Protein AF-A0AAW8CPV9-F1 (afdb_monomer_lite)

pLDDT: mean 77.13, std 14.64, range [36.41, 93.06]

Structure (mmCIF, N/CA/C/O backbone):
data_AF-A0AAW8CPV9-F1
#
_entry.id   AF-A0AAW8CPV9-F1
#
loop_
_atom_site.group_PDB
_atom_site.id
_atom_site.type_symbol
_atom_site.label_atom_id
_atom_site.label_alt_id
_atom_site.label_comp_id
_atom_site.label_asym_id
_atom_site.label_entity_id
_atom_site.label_seq_id
_atom_site.pdbx_PDB_ins_code
_atom_site.Cartn_x
_atom_site.Cartn_y
_atom_site.Cartn_z
_atom_site.occupancy
_atom_site.B_iso_or_equiv
_atom_site.auth_seq_id
_atom_site.auth_comp_id
_atom_site.auth_asym_id
_atom_site.auth_atom_id
_atom_site.pdbx_PDB_model_num
ATOM 1 N N . MET A 1 1 ? 6.620 -10.317 -14.170 1.00 80.88 1 MET A N 1
ATOM 2 C CA . MET A 1 1 ? 8.033 -10.093 -13.803 1.00 80.88 1 MET A CA 1
ATOM 3 C C . MET A 1 1 ? 8.868 -11.365 -13.982 1.00 80.88 1 MET A C 1
ATOM 5 O O . MET A 1 1 ? 8.417 -12.428 -13.565 1.00 80.88 1 MET A O 1
ATOM 9 N N . PRO A 1 2 ? 10.054 -11.289 -14.616 1.00 86.25 2 PRO A N 1
ATOM 10 C CA . PRO A 1 2 ? 10.993 -12.407 -14.768 1.00 86.25 2 PRO A CA 1
ATOM 11 C C . PRO A 1 2 ? 11.471 -13.011 -13.437 1.00 86.25 2 PRO A C 1
ATOM 13 O O . PRO A 1 2 ? 11.702 -12.289 -12.470 1.00 86.25 2 PRO A O 1
ATOM 16 N N . ALA A 1 3 ? 11.717 -14.327 -13.403 1.00 86.31 3 ALA A N 1
ATOM 17 C CA . ALA A 1 3 ? 12.111 -15.052 -12.185 1.00 86.31 3 ALA A CA 1
ATOM 18 C C . ALA A 1 3 ? 13.400 -14.522 -11.529 1.00 86.31 3 ALA A C 1
ATOM 20 O O . ALA A 1 3 ? 13.484 -14.429 -10.308 1.00 86.31 3 ALA A O 1
ATOM 21 N N . VAL A 1 4 ? 14.391 -14.127 -12.333 1.00 87.69 4 VAL A N 1
ATOM 22 C CA . VAL A 1 4 ? 15.644 -13.545 -11.824 1.00 87.69 4 VAL A CA 1
ATOM 23 C C . VAL A 1 4 ? 15.411 -12.207 -11.115 1.00 87.69 4 VAL A C 1
ATOM 25 O O . VAL A 1 4 ? 15.991 -11.961 -10.062 1.00 87.69 4 VAL A O 1
ATOM 28 N N . GLU A 1 5 ? 14.512 -11.372 -11.642 1.00 87.81 5 GLU A N 1
ATOM 29 C CA . GLU A 1 5 ? 14.150 -10.087 -11.034 1.00 87.81 5 GLU A CA 1
ATOM 30 C C . GLU A 1 5 ? 13.399 -10.305 -9.715 1.00 87.81 5 GLU A C 1
ATOM 32 O O . GLU A 1 5 ? 13.6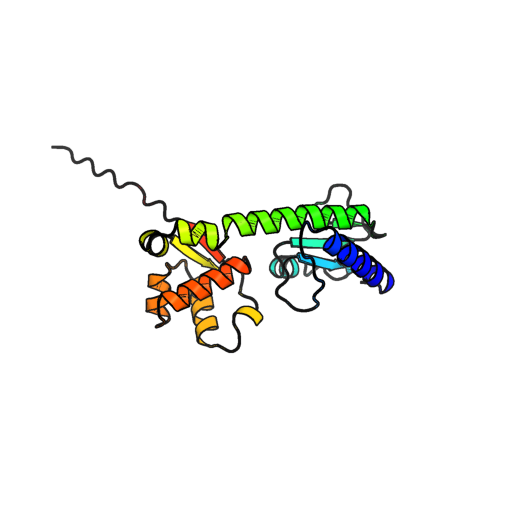75 -9.615 -8.737 1.00 87.81 5 GLU A O 1
ATOM 37 N N . ILE A 1 6 ? 12.530 -11.323 -9.648 1.00 88.50 6 ILE A N 1
ATOM 38 C CA . ILE A 1 6 ? 11.837 -11.716 -8.409 1.00 88.50 6 ILE A CA 1
ATOM 39 C C . ILE A 1 6 ? 12.843 -12.060 -7.309 1.00 88.50 6 ILE A C 1
ATOM 41 O O . ILE A 1 6 ? 12.724 -11.550 -6.197 1.00 88.50 6 ILE A O 1
ATOM 45 N N . VAL A 1 7 ? 13.862 -12.870 -7.610 1.00 88.94 7 VAL A N 1
ATOM 46 C CA . VAL A 1 7 ? 14.882 -13.262 -6.621 1.00 88.94 7 VAL A CA 1
ATOM 47 C C . VAL A 1 7 ? 15.694 -12.054 -6.141 1.00 88.94 7 VAL A C 1
ATOM 49 O O . VAL A 1 7 ? 15.974 -11.932 -4.945 1.00 88.94 7 VAL A O 1
ATOM 52 N N . VAL A 1 8 ? 16.046 -11.135 -7.045 1.00 90.06 8 VAL A N 1
ATOM 53 C CA . VAL A 1 8 ? 16.764 -9.894 -6.706 1.00 90.06 8 VAL A CA 1
ATOM 54 C C . VAL A 1 8 ? 15.926 -9.014 -5.779 1.00 90.06 8 VAL A C 1
ATOM 56 O O . VAL A 1 8 ? 16.400 -8.640 -4.706 1.00 90.06 8 VAL A O 1
ATOM 59 N N . VAL A 1 9 ? 14.667 -8.749 -6.136 1.00 91.25 9 VAL A N 1
ATOM 60 C CA . VAL A 1 9 ? 13.726 -7.980 -5.306 1.00 91.25 9 VAL A CA 1
ATOM 61 C C . VAL A 1 9 ? 13.559 -8.632 -3.937 1.00 91.25 9 VAL A C 1
ATOM 63 O O . VAL A 1 9 ? 13.703 -7.963 -2.914 1.00 91.25 9 VAL A O 1
ATOM 66 N N . GLN A 1 10 ? 13.330 -9.948 -3.899 1.00 91.31 10 GLN A N 1
ATOM 67 C CA . GLN A 1 10 ? 13.205 -10.705 -2.654 1.00 91.31 10 GLN A CA 1
ATOM 68 C C . GLN A 1 10 ? 14.427 -10.554 -1.754 1.00 91.31 10 GLN A C 1
ATOM 70 O O . GLN A 1 10 ? 14.298 -10.390 -0.540 1.00 91.31 10 GLN A O 1
ATOM 75 N N . THR A 1 11 ? 15.615 -10.589 -2.346 1.00 91.75 11 THR A N 1
ATOM 76 C CA . THR A 1 11 ? 16.875 -10.464 -1.614 1.00 91.75 11 THR A CA 1
ATOM 77 C C . THR A 1 11 ? 17.038 -9.055 -1.057 1.00 91.75 11 THR A C 1
ATOM 79 O O . THR A 1 11 ? 17.301 -8.900 0.134 1.00 91.75 11 THR A O 1
ATOM 82 N N . ILE A 1 12 ? 16.812 -8.029 -1.880 1.00 90.75 12 ILE A N 1
ATOM 83 C CA . ILE A 1 12 ? 16.939 -6.626 -1.474 1.00 90.75 12 ILE A CA 1
ATOM 84 C C . ILE A 1 12 ? 15.953 -6.291 -0.354 1.00 90.75 12 ILE A C 1
ATOM 86 O O . ILE A 1 12 ? 16.367 -5.757 0.670 1.00 90.75 12 ILE A O 1
ATOM 90 N N . VAL A 1 13 ? 14.676 -6.661 -0.493 1.00 90.62 13 VAL A N 1
ATOM 91 C CA . VAL A 1 13 ? 13.657 -6.377 0.531 1.00 90.62 13 VAL A CA 1
ATOM 92 C C . VAL A 1 13 ? 13.988 -7.078 1.850 1.00 90.62 13 VAL A C 1
ATOM 94 O O . VAL A 1 13 ? 13.879 -6.468 2.913 1.00 90.62 13 VAL A O 1
ATOM 97 N N . ARG A 1 14 ? 14.463 -8.332 1.804 1.00 89.31 14 ARG A N 1
ATOM 98 C CA . ARG A 1 14 ? 14.905 -9.057 3.009 1.00 89.31 14 ARG A CA 1
ATOM 99 C C . ARG A 1 14 ? 16.093 -8.394 3.700 1.00 89.31 14 ARG A C 1
ATOM 101 O O . ARG A 1 14 ? 16.168 -8.461 4.925 1.00 89.31 14 ARG A O 1
ATOM 108 N N . LEU A 1 15 ? 17.019 -7.799 2.949 1.00 87.56 15 LEU A N 1
ATOM 109 C CA . LEU A 1 15 ? 18.150 -7.053 3.510 1.00 87.56 15 LEU A CA 1
ATOM 110 C C . LEU A 1 15 ? 17.685 -5.718 4.101 1.00 87.56 15 LEU A C 1
ATOM 112 O O . LEU A 1 15 ? 18.045 -5.391 5.228 1.00 87.56 15 LEU A O 1
ATOM 116 N N . SER A 1 16 ? 16.820 -4.987 3.398 1.00 85.56 16 SER A N 1
ATOM 117 C CA . SER A 1 16 ? 16.250 -3.728 3.890 1.00 85.56 16 SER A CA 1
ATOM 118 C C . SER A 1 16 ? 15.455 -3.914 5.185 1.00 85.56 16 SER A C 1
ATOM 120 O O . SER A 1 16 ? 15.563 -3.091 6.089 1.00 85.56 16 SER A O 1
ATOM 122 N N . ALA A 1 17 ? 14.719 -5.021 5.321 1.00 85.38 17 ALA A N 1
ATOM 123 C CA . ALA A 1 17 ? 13.985 -5.353 6.543 1.00 85.38 17 ALA A CA 1
ATOM 124 C C . ALA A 1 17 ? 14.897 -5.572 7.769 1.00 85.38 17 ALA A C 1
ATOM 126 O O . ALA A 1 17 ? 14.464 -5.368 8.901 1.00 85.38 17 ALA A O 1
ATOM 127 N N . GLN A 1 18 ? 16.160 -5.970 7.565 1.00 82.44 18 GLN A N 1
ATOM 128 C CA . GLN A 1 18 ? 17.130 -6.190 8.649 1.00 82.44 18 GLN A CA 1
ATOM 129 C C . GLN A 1 18 ? 17.757 -4.888 9.161 1.00 82.44 18 GLN A C 1
ATOM 131 O O . GLN A 1 18 ? 18.197 -4.837 10.305 1.00 82.44 18 GLN A O 1
ATOM 136 N N . ASN A 1 19 ? 17.749 -3.822 8.353 1.00 75.50 19 ASN A N 1
ATOM 137 C CA . ASN A 1 19 ? 18.336 -2.527 8.711 1.00 75.50 19 ASN A CA 1
ATOM 138 C C . ASN A 1 19 ? 17.465 -1.700 9.682 1.00 75.50 19 ASN A C 1
ATOM 140 O O . ASN A 1 19 ? 17.867 -0.617 10.098 1.00 75.50 19 ASN A O 1
ATOM 144 N N . GLY A 1 20 ? 16.284 -2.202 10.067 1.00 64.50 20 GLY A N 1
ATOM 145 C CA . GLY A 1 20 ? 15.519 -1.725 11.226 1.00 64.50 20 GLY A CA 1
ATOM 146 C C . GLY A 1 20 ? 14.739 -0.415 11.057 1.00 64.50 20 GLY A C 1
ATOM 147 O O . GLY A 1 20 ? 14.038 -0.023 11.986 1.00 64.50 20 GLY A O 1
ATOM 148 N N . SER A 1 21 ? 14.811 0.256 9.904 1.00 72.75 21 SER A N 1
ATOM 149 C CA . SER A 1 21 ? 14.074 1.506 9.652 1.00 72.75 21 SER A CA 1
ATOM 150 C C . SER A 1 21 ? 12.574 1.285 9.429 1.00 72.75 21 SER A C 1
ATOM 152 O O . SER A 1 21 ? 11.761 2.085 9.884 1.00 72.75 21 SER A O 1
ATOM 154 N N . PHE A 1 22 ? 12.201 0.188 8.768 1.00 79.31 22 PHE A N 1
ATOM 155 C CA . PHE A 1 22 ? 10.817 -0.217 8.529 1.00 79.31 22 PHE A CA 1
ATOM 156 C C . PHE A 1 22 ? 10.740 -1.749 8.406 1.00 79.31 22 PHE A C 1
ATOM 158 O O . PHE A 1 22 ? 11.589 -2.339 7.729 1.00 79.31 22 PHE A O 1
ATOM 165 N N . PRO A 1 23 ? 9.755 -2.428 9.028 1.00 84.88 23 PRO A N 1
ATOM 166 C CA . PRO A 1 23 ? 9.663 -3.888 9.029 1.00 84.88 23 PRO A CA 1
ATOM 167 C C . PRO A 1 23 ? 9.056 -4.412 7.718 1.00 84.88 23 PRO A C 1
ATOM 169 O O . PRO A 1 23 ? 7.953 -4.961 7.699 1.00 84.88 23 PRO A O 1
ATOM 172 N N . TRP A 1 24 ? 9.764 -4.224 6.605 1.00 89.12 24 TRP A N 1
ATOM 173 C CA . TRP A 1 24 ? 9.313 -4.671 5.292 1.00 89.12 24 TRP A CA 1
ATOM 174 C C . TRP A 1 24 ? 9.073 -6.185 5.256 1.00 89.12 24 TRP A C 1
ATOM 176 O O . TRP A 1 24 ? 9.916 -6.984 5.669 1.00 89.12 24 TRP A O 1
ATOM 186 N N . LYS A 1 25 ? 7.926 -6.586 4.705 1.00 88.62 25 LYS A N 1
ATOM 187 C CA . LYS A 1 25 ? 7.569 -7.982 4.452 1.00 88.62 25 LYS A CA 1
ATOM 188 C C . LYS A 1 25 ? 6.994 -8.099 3.048 1.00 88.62 25 LYS A C 1
ATOM 190 O O . LYS A 1 25 ? 6.114 -7.332 2.678 1.00 88.62 25 LYS A O 1
ATOM 195 N N . LEU A 1 26 ? 7.469 -9.086 2.297 1.00 89.69 26 LEU A N 1
ATOM 196 C CA . LEU A 1 26 ? 6.862 -9.443 1.019 1.00 89.69 26 LEU A CA 1
ATOM 197 C C . LEU A 1 26 ? 5.600 -10.260 1.256 1.00 89.69 26 LEU A C 1
ATOM 199 O O . LEU A 1 26 ? 5.597 -11.204 2.052 1.00 89.69 26 LEU A O 1
ATOM 203 N N . VAL A 1 27 ? 4.540 -9.861 0.569 1.00 88.50 27 VAL A N 1
ATOM 204 C CA . VAL A 1 27 ? 3.228 -10.492 0.600 1.00 88.50 27 VAL A CA 1
ATOM 205 C C . VAL A 1 27 ? 2.686 -10.526 -0.822 1.00 88.50 27 VAL A C 1
ATOM 207 O O . VAL A 1 27 ? 2.893 -9.582 -1.581 1.00 88.50 27 VAL A O 1
ATOM 210 N N . ASP A 1 28 ? 1.993 -11.606 -1.162 1.00 83.12 28 ASP A N 1
ATOM 211 C CA . ASP A 1 28 ? 1.370 -11.782 -2.479 1.00 83.12 28 ASP A CA 1
ATOM 212 C C . ASP A 1 28 ? -0.139 -11.472 -2.447 1.00 83.12 28 ASP A C 1
ATOM 214 O O . ASP A 1 28 ? -0.795 -11.426 -3.485 1.00 83.12 28 ASP A O 1
ATOM 218 N N . GLU A 1 29 ? -0.695 -11.224 -1.256 1.00 80.94 29 GLU A N 1
ATOM 219 C CA . GLU A 1 29 ? -2.109 -10.915 -1.038 1.00 80.94 29 GLU A CA 1
ATOM 220 C C . GLU A 1 29 ? -2.281 -9.580 -0.294 1.00 80.94 29 GLU A C 1
ATOM 222 O O . GLU A 1 29 ? -1.476 -9.257 0.588 1.00 80.94 29 GLU A O 1
ATOM 227 N N . PRO A 1 30 ? -3.335 -8.804 -0.614 1.00 78.06 30 PRO A N 1
ATOM 228 C CA . PRO A 1 30 ? -3.623 -7.537 0.051 1.00 78.06 30 PRO A CA 1
ATOM 229 C C . PRO A 1 30 ? -4.009 -7.734 1.532 1.00 78.06 30 PRO A C 1
ATOM 231 O O . PRO A 1 30 ? -4.515 -8.794 1.910 1.00 78.06 30 PRO A O 1
ATOM 234 N N . PRO A 1 31 ? -3.888 -6.692 2.379 1.00 83.75 31 PRO A N 1
ATOM 235 C CA . PRO A 1 31 ? -3.571 -5.301 2.042 1.00 83.75 31 PRO A CA 1
ATOM 236 C C . PRO A 1 31 ? -2.076 -5.051 1.810 1.00 83.75 31 PRO A C 1
ATOM 238 O O . PRO A 1 31 ? -1.229 -5.577 2.529 1.00 83.75 31 PRO A O 1
ATOM 241 N N . PHE A 1 32 ? -1.773 -4.190 0.839 1.00 86.75 32 PHE A N 1
ATOM 242 C CA . PHE A 1 32 ? -0.411 -3.779 0.512 1.00 86.75 32 PHE A CA 1
ATOM 243 C C . PHE A 1 32 ? -0.120 -2.387 1.083 1.00 86.7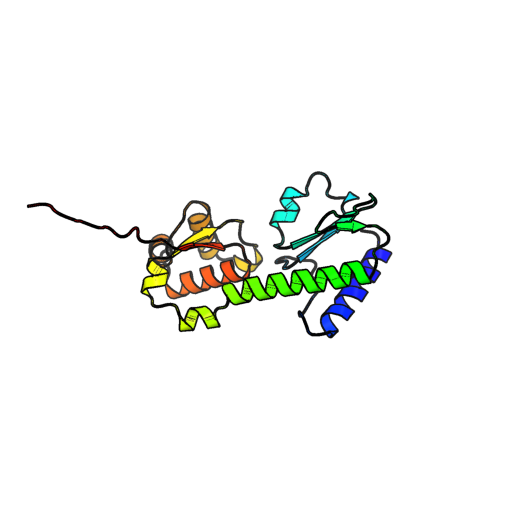5 32 PHE A C 1
ATOM 245 O O . PHE A 1 32 ? -0.879 -1.447 0.846 1.00 86.75 32 PHE A O 1
ATOM 252 N N . ASP A 1 33 ? 0.988 -2.252 1.814 1.00 87.19 33 ASP A N 1
ATOM 253 C CA . ASP A 1 33 ? 1.552 -0.944 2.189 1.00 87.19 33 ASP A CA 1
ATOM 254 C C . ASP A 1 33 ? 2.280 -0.298 0.993 1.00 87.19 33 ASP A C 1
ATOM 256 O O . ASP A 1 33 ? 2.272 0.918 0.822 1.00 87.19 33 ASP A O 1
ATOM 260 N N . ALA A 1 34 ? 2.885 -1.137 0.152 1.00 91.75 34 ALA A N 1
ATOM 261 C CA . ALA A 1 34 ? 3.588 -0.776 -1.067 1.00 91.75 34 ALA A CA 1
ATOM 262 C C . ALA A 1 34 ? 3.458 -1.912 -2.091 1.00 91.75 34 ALA A C 1
ATOM 264 O O . ALA A 1 34 ? 3.443 -3.084 -1.704 1.00 91.75 34 ALA A O 1
ATOM 265 N N . LEU A 1 35 ? 3.401 -1.582 -3.380 1.00 92.81 35 LEU A N 1
ATOM 266 C CA . LEU A 1 35 ? 3.262 -2.550 -4.466 1.00 92.81 35 LEU A CA 1
ATOM 267 C C . LEU A 1 35 ? 4.353 -2.346 -5.518 1.00 92.81 35 LEU A C 1
ATOM 269 O O . LEU A 1 35 ? 4.538 -1.246 -6.024 1.00 92.81 35 LEU A O 1
ATOM 273 N N . LEU A 1 36 ? 5.063 -3.419 -5.867 1.00 92.00 36 LEU A N 1
ATOM 274 C CA . LEU A 1 36 ? 6.004 -3.428 -6.984 1.00 92.00 36 LEU A CA 1
ATOM 275 C C . LEU A 1 36 ? 5.323 -4.054 -8.197 1.00 92.00 36 LEU A C 1
ATOM 277 O O . LEU A 1 36 ? 4.866 -5.196 -8.125 1.00 92.00 36 LEU A O 1
ATOM 281 N N . VAL A 1 37 ? 5.299 -3.338 -9.315 1.00 91.00 37 VAL A N 1
ATOM 282 C CA . VAL A 1 37 ? 4.608 -3.779 -10.528 1.00 91.00 37 VAL A CA 1
ATOM 283 C C . VAL A 1 37 ? 5.515 -3.798 -11.742 1.00 91.00 37 VAL A C 1
ATOM 285 O O . VAL A 1 37 ? 6.424 -2.988 -11.900 1.00 91.00 37 VAL A O 1
ATOM 288 N N . ASP A 1 38 ? 5.264 -4.760 -12.623 1.00 89.25 38 ASP A N 1
ATOM 289 C CA . ASP A 1 38 ? 5.958 -4.865 -13.897 1.00 89.25 38 ASP A CA 1
ATOM 290 C C . ASP A 1 38 ? 5.282 -3.942 -14.910 1.00 89.25 38 ASP A C 1
ATOM 292 O O . ASP A 1 38 ? 4.219 -4.276 -15.427 1.00 89.25 38 ASP A O 1
ATOM 296 N N . GLY A 1 39 ? 5.908 -2.804 -15.209 1.00 85.25 39 GLY A N 1
ATOM 297 C CA . GLY A 1 39 ? 5.353 -1.778 -16.091 1.00 85.25 39 GLY A CA 1
ATOM 298 C C . GLY A 1 39 ? 4.986 -2.298 -17.477 1.00 85.25 39 GLY A C 1
ATOM 299 O O . GLY A 1 39 ? 4.033 -1.815 -18.061 1.00 85.25 39 GLY A O 1
ATOM 300 N N . THR A 1 40 ? 5.657 -3.347 -17.967 1.00 81.75 40 THR A N 1
ATOM 301 C CA . THR A 1 40 ? 5.338 -3.958 -19.272 1.00 81.75 40 THR A CA 1
ATOM 302 C C . THR A 1 40 ? 4.038 -4.767 -19.285 1.00 81.75 40 THR A C 1
ATOM 304 O O . THR A 1 40 ? 3.580 -5.166 -20.351 1.00 81.75 40 THR A O 1
ATOM 307 N N . LEU A 1 41 ? 3.465 -5.053 -18.112 1.00 79.81 41 LEU A N 1
ATOM 308 C CA . LEU A 1 41 ? 2.253 -5.860 -17.953 1.00 79.81 41 LEU A CA 1
ATOM 309 C C . LEU A 1 41 ? 1.029 -5.032 -17.545 1.00 79.81 41 LEU A C 1
ATOM 311 O O . LEU A 1 41 ? -0.066 -5.583 -17.498 1.00 79.81 41 LEU A O 1
ATOM 315 N N . ILE A 1 42 ? 1.209 -3.751 -17.210 1.00 76.19 42 ILE A N 1
ATOM 316 C CA . ILE A 1 42 ? 0.165 -2.930 -16.578 1.00 76.19 42 ILE A CA 1
ATOM 317 C C . ILE A 1 42 ? -0.064 -1.573 -17.256 1.00 76.19 42 ILE A C 1
ATOM 319 O O . ILE A 1 42 ? -0.709 -0.720 -16.652 1.00 76.19 42 ILE A O 1
ATOM 323 N N . GLU A 1 43 ? 0.443 -1.356 -18.476 1.00 69.50 43 GLU A N 1
ATOM 324 C CA . GLU A 1 43 ? 0.304 -0.072 -19.196 1.00 69.50 43 GLU A CA 1
ATOM 325 C C . GLU A 1 43 ? -1.159 0.414 -19.248 1.00 69.50 43 GLU A C 1
ATOM 327 O O . GLU A 1 43 ? -1.411 1.591 -19.002 1.00 69.50 43 GLU A O 1
ATOM 332 N N . ASP A 1 44 ? -2.125 -0.494 -19.430 1.00 72.00 44 ASP A N 1
ATOM 333 C CA . ASP A 1 44 ? -3.561 -0.170 -19.483 1.00 72.00 44 ASP A CA 1
ATOM 334 C C . ASP A 1 44 ? -4.277 -0.178 -18.111 1.00 72.00 44 ASP A C 1
ATOM 336 O O . ASP A 1 44 ? -5.415 0.276 -18.006 1.00 72.00 44 ASP A O 1
ATOM 340 N N . HIS A 1 45 ? -3.630 -0.671 -17.046 1.00 77.06 45 HIS A N 1
ATOM 341 C CA . HIS A 1 45 ? -4.244 -0.897 -15.721 1.00 77.06 45 HIS A CA 1
ATOM 342 C C . HIS A 1 45 ? -3.609 -0.079 -14.588 1.00 77.06 45 HIS A C 1
ATOM 344 O O . HIS A 1 45 ? -3.919 -0.293 -13.414 1.00 77.06 45 HIS A O 1
ATOM 350 N N . LEU A 1 46 ? -2.724 0.868 -14.908 1.00 74.56 46 LEU A N 1
ATOM 351 C CA . LEU A 1 46 ? -1.949 1.615 -13.913 1.00 74.56 46 LEU A CA 1
ATOM 352 C C . LEU A 1 46 ? -2.843 2.301 -12.861 1.00 74.56 46 LEU A C 1
ATOM 354 O O . LEU A 1 46 ? -2.581 2.195 -11.667 1.00 74.56 46 LEU A O 1
ATOM 358 N N . ALA A 1 47 ? -3.958 2.899 -13.291 1.00 75.25 47 ALA A N 1
ATOM 359 C CA . ALA A 1 47 ? -4.905 3.583 -12.406 1.00 75.25 47 ALA A CA 1
ATOM 360 C C . ALA A 1 47 ? -5.638 2.640 -11.429 1.00 75.25 47 ALA A C 1
ATOM 362 O O . ALA A 1 47 ? -6.048 3.061 -10.348 1.00 75.25 47 ALA A O 1
ATOM 363 N N . GLU A 1 48 ? -5.836 1.371 -11.794 1.00 79.50 48 GLU A N 1
ATOM 364 C CA . GLU A 1 48 ? -6.427 0.364 -10.902 1.00 79.50 48 GLU A CA 1
ATOM 365 C C . GLU A 1 48 ? -5.390 -0.108 -9.881 1.00 79.50 48 GLU A C 1
ATOM 367 O O . GLU A 1 48 ? -5.686 -0.224 -8.692 1.00 79.50 48 GLU A O 1
ATOM 372 N N . VAL A 1 49 ? -4.151 -0.304 -10.335 1.00 82.56 49 VAL A N 1
ATOM 373 C CA . VAL A 1 49 ? -3.003 -0.703 -9.513 1.00 82.56 49 VAL A CA 1
ATOM 374 C C . VAL A 1 49 ? -2.666 0.362 -8.464 1.00 82.56 49 VAL A C 1
ATOM 376 O O . VAL A 1 49 ? -2.446 0.024 -7.300 1.00 82.56 49 VAL A O 1
ATOM 379 N N . GLU A 1 50 ? -2.689 1.643 -8.836 1.00 82.25 50 GLU A N 1
ATOM 380 C CA . GLU A 1 50 ? -2.483 2.778 -7.921 1.00 82.25 50 GLU A CA 1
ATOM 381 C C . GLU A 1 50 ? -3.519 2.839 -6.792 1.00 82.25 50 GLU A C 1
ATOM 383 O O . GLU A 1 50 ? -3.234 3.344 -5.710 1.00 82.25 50 GLU A O 1
ATOM 388 N N . GLN A 1 51 ? -4.709 2.263 -6.985 1.00 78.12 51 GLN A N 1
ATOM 389 C CA . GLN A 1 51 ? -5.722 2.180 -5.929 1.00 78.12 51 GLN A CA 1
ATOM 390 C C . GLN A 1 51 ? -5.482 1.016 -4.952 1.00 78.12 51 GLN A C 1
ATOM 392 O O . GLN A 1 51 ? -6.055 1.003 -3.855 1.00 78.12 51 GLN A O 1
ATOM 397 N N . MET A 1 52 ? -4.644 0.036 -5.314 1.00 81.56 52 MET A N 1
ATOM 398 C CA . MET A 1 52 ? -4.411 -1.172 -4.512 1.00 81.56 52 MET A CA 1
ATOM 399 C C . MET A 1 52 ? -3.451 -0.946 -3.340 1.00 81.56 52 MET A C 1
ATOM 401 O O . MET A 1 52 ? -3.557 -1.649 -2.330 1.00 81.56 52 MET A O 1
ATOM 405 N N . ALA A 1 53 ? -2.535 0.017 -3.455 1.00 87.00 53 ALA A N 1
ATOM 406 C CA . ALA A 1 53 ? -1.531 0.314 -2.440 1.00 87.00 53 ALA A CA 1
ATOM 407 C C . ALA A 1 53 ? -1.270 1.827 -2.337 1.00 87.00 53 ALA A C 1
ATOM 409 O O . ALA A 1 53 ? -1.289 2.508 -3.356 1.00 87.00 53 ALA A O 1
ATOM 410 N N . PRO A 1 54 ? -0.970 2.357 -1.137 1.00 84.00 54 PRO A N 1
ATOM 411 C CA . PRO A 1 54 ? -0.588 3.761 -0.959 1.00 84.00 54 PRO A CA 1
ATOM 412 C C . PRO A 1 54 ? 0.660 4.178 -1.747 1.00 84.00 54 PRO A C 1
ATOM 414 O O . PRO A 1 54 ? 0.789 5.341 -2.113 1.00 84.00 54 PRO A O 1
ATOM 417 N N . ALA A 1 55 ? 1.580 3.241 -1.982 1.00 90.12 55 ALA A N 1
ATOM 418 C CA . ALA A 1 55 ? 2.793 3.461 -2.754 1.00 90.12 55 ALA A CA 1
ATOM 419 C C . ALA A 1 55 ? 2.929 2.380 -3.830 1.00 90.12 55 ALA A C 1
ATOM 421 O O . ALA A 1 55 ? 2.849 1.187 -3.531 1.00 90.12 55 ALA A O 1
ATOM 422 N N . VAL A 1 56 ? 3.163 2.784 -5.077 1.00 91.81 56 VAL A N 1
ATOM 423 C CA . VAL A 1 56 ? 3.359 1.872 -6.211 1.00 91.81 56 VAL A CA 1
ATOM 424 C C . VAL A 1 56 ? 4.695 2.179 -6.868 1.00 91.81 56 VAL A C 1
ATOM 426 O O . VAL A 1 56 ? 4.959 3.331 -7.180 1.00 91.81 56 VAL A O 1
ATOM 429 N N . LEU A 1 57 ? 5.529 1.162 -7.079 1.00 92.81 57 LEU A N 1
ATOM 430 C CA . LEU A 1 57 ? 6.812 1.256 -7.774 1.00 92.81 57 LEU A CA 1
ATOM 431 C C . LEU A 1 57 ? 6.744 0.487 -9.089 1.00 92.81 57 LEU A C 1
ATOM 433 O O . LEU A 1 57 ? 6.532 -0.727 -9.092 1.00 92.81 57 LEU A O 1
ATOM 437 N N . THR A 1 58 ? 6.969 1.175 -10.205 1.00 92.38 58 THR A N 1
ATOM 438 C CA . THR A 1 58 ? 6.850 0.575 -11.540 1.00 92.38 58 THR A CA 1
ATOM 439 C C . THR A 1 58 ? 8.213 0.186 -12.102 1.00 92.38 58 THR A C 1
ATOM 441 O O . THR A 1 58 ? 9.104 1.021 -12.224 1.00 92.38 58 THR A O 1
ATOM 444 N N . VAL A 1 59 ? 8.388 -1.081 -12.489 1.00 91.50 59 VAL A N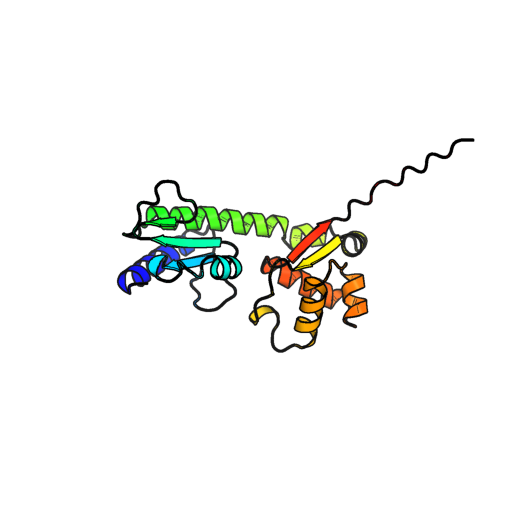 1
ATOM 445 C CA . VAL A 1 59 ? 9.606 -1.580 -13.145 1.00 91.50 59 VAL A CA 1
ATOM 446 C C . VAL A 1 59 ? 9.465 -1.489 -14.665 1.00 91.50 59 VAL A C 1
ATOM 448 O O . VAL A 1 59 ? 8.666 -2.206 -15.268 1.00 91.50 59 VAL A O 1
ATOM 451 N N . THR A 1 60 ? 10.284 -0.670 -15.319 1.00 89.12 60 THR A N 1
ATOM 452 C CA . THR A 1 60 ? 10.187 -0.370 -16.758 1.00 89.12 60 THR A CA 1
ATOM 453 C C . THR A 1 60 ? 11.502 -0.593 -17.505 1.00 89.12 60 THR A C 1
ATOM 455 O O . THR A 1 60 ? 12.571 -0.751 -16.919 1.00 89.12 60 THR A O 1
ATOM 458 N N . ARG A 1 61 ? 11.411 -0.693 -18.834 1.00 84.44 61 ARG A N 1
ATOM 459 C CA . ARG A 1 61 ? 12.563 -0.777 -19.750 1.00 84.44 61 ARG A CA 1
ATOM 460 C C . ARG A 1 61 ? 12.957 0.583 -20.327 1.00 84.44 61 ARG A C 1
ATOM 462 O O . ARG A 1 61 ? 14.057 0.711 -20.854 1.00 84.44 61 ARG A O 1
ATOM 469 N N . LEU A 1 62 ? 12.055 1.560 -20.277 1.00 77.38 62 LEU A N 1
ATOM 470 C CA . LEU A 1 62 ? 12.297 2.900 -20.801 1.00 77.38 62 LEU A CA 1
ATOM 471 C C . LEU A 1 62 ? 13.240 3.656 -19.864 1.00 77.38 62 LEU A C 1
ATOM 473 O O . LEU A 1 62 ? 13.154 3.495 -18.646 1.00 77.38 62 LEU A O 1
ATOM 477 N N . HIS A 1 63 ? 14.118 4.490 -20.430 1.00 72.12 63 HIS A N 1
ATOM 478 C CA . HIS A 1 63 ? 14.839 5.470 -19.620 1.00 72.12 63 HIS A CA 1
ATOM 479 C C . HIS A 1 63 ? 13.804 6.341 -18.914 1.00 72.12 63 HIS A C 1
ATOM 481 O O . HIS A 1 63 ? 12.956 6.969 -19.542 1.00 72.12 63 HIS A O 1
ATOM 487 N N . SER A 1 64 ? 13.867 6.296 -17.598 1.00 65.50 64 SER A N 1
ATOM 488 C CA . SER A 1 64 ? 12.922 6.884 -16.660 1.00 65.50 64 SER A CA 1
ATOM 489 C C . SER A 1 64 ? 13.642 7.885 -15.771 1.00 65.50 64 SER A C 1
ATOM 491 O O . SER A 1 64 ? 13.246 8.099 -14.627 1.00 65.50 64 SER A O 1
ATOM 493 N N . GLU A 1 65 ? 14.743 8.458 -16.264 1.00 63.88 65 GLU A N 1
ATOM 494 C CA . GLU A 1 65 ? 15.537 9.441 -15.540 1.00 63.88 65 GLU A CA 1
ATOM 495 C C . GLU A 1 65 ? 14.629 10.573 -15.044 1.00 63.88 65 GLU A C 1
ATOM 497 O O . GLU A 1 65 ? 14.047 11.321 -15.825 1.00 63.88 65 GLU A O 1
ATOM 502 N N . GLY A 1 66 ? 14.471 10.658 -13.722 1.00 63.62 66 GLY A N 1
ATOM 503 C CA . GLY A 1 66 ? 13.635 11.665 -13.067 1.00 63.62 66 GLY A CA 1
ATOM 504 C C . GLY A 1 66 ? 12.146 11.322 -12.929 1.00 63.62 66 GLY A C 1
ATOM 505 O O . GLY A 1 66 ? 11.420 12.110 -12.331 1.00 63.62 66 GLY A O 1
ATOM 506 N N . MET A 1 67 ? 11.676 10.165 -13.407 1.00 74.88 67 MET A N 1
ATOM 507 C CA . MET A 1 67 ? 10.323 9.686 -13.103 1.00 74.88 67 MET A CA 1
ATOM 508 C C . MET A 1 67 ? 10.279 9.198 -11.654 1.00 74.88 67 MET A C 1
ATOM 510 O O . MET A 1 67 ? 10.984 8.258 -11.274 1.00 74.88 67 MET A O 1
ATOM 514 N N . ALA A 1 68 ? 9.442 9.838 -10.839 1.00 80.25 68 ALA A N 1
ATOM 515 C CA . ALA A 1 68 ? 9.169 9.369 -9.489 1.00 80.25 68 ALA A CA 1
ATOM 516 C C . ALA A 1 68 ? 8.606 7.939 -9.533 1.00 80.25 68 ALA A C 1
ATOM 518 O O . ALA A 1 68 ? 7.958 7.541 -10.504 1.00 80.25 68 ALA A O 1
ATOM 519 N N . ASN A 1 69 ? 8.855 7.162 -8.478 1.00 87.81 69 ASN A N 1
ATOM 520 C CA . ASN A 1 69 ? 8.248 5.841 -8.302 1.00 87.81 69 ASN A CA 1
ATOM 521 C C . ASN A 1 69 ? 8.462 4.874 -9.481 1.00 87.81 69 ASN A C 1
ATOM 523 O O . ASN A 1 69 ? 7.609 4.042 -9.799 1.00 87.81 69 ASN A O 1
ATOM 527 N N . THR A 1 70 ? 9.635 4.956 -10.112 1.00 90.19 70 THR A N 1
ATOM 528 C CA . THR A 1 70 ? 9.995 4.119 -11.257 1.00 90.19 70 THR A CA 1
ATOM 529 C C . THR A 1 70 ? 11.383 3.498 -11.088 1.00 90.19 70 THR A C 1
ATOM 531 O O . THR A 1 70 ? 12.340 4.159 -10.683 1.00 90.19 70 THR A O 1
ATOM 534 N N . LEU A 1 71 ? 11.507 2.212 -11.424 1.00 90.94 71 LEU A N 1
ATOM 535 C CA . LEU A 1 71 ? 12.769 1.480 -11.503 1.00 90.94 71 LEU A CA 1
ATOM 536 C C . LEU A 1 71 ? 13.037 1.030 -12.934 1.00 90.94 71 LEU A C 1
ATOM 538 O O . LEU A 1 71 ? 12.245 0.325 -13.551 1.00 90.94 71 LEU A O 1
ATOM 542 N N . GLU A 1 72 ? 14.206 1.382 -13.443 1.00 90.94 72 GLU A N 1
ATOM 543 C CA . GLU A 1 72 ? 14.667 0.917 -14.746 1.00 90.94 72 GLU A CA 1
ATOM 544 C C . GLU A 1 72 ? 15.249 -0.490 -14.633 1.00 90.94 72 GLU A C 1
ATOM 546 O O . GLU A 1 72 ? 15.873 -0.851 -13.631 1.00 90.94 72 GLU A O 1
ATOM 551 N N . ARG A 1 73 ? 15.099 -1.275 -15.697 1.00 89.44 73 ARG A N 1
ATOM 552 C CA . ARG A 1 73 ? 15.850 -2.517 -15.870 1.00 89.44 73 ARG A CA 1
ATOM 553 C C . ARG A 1 73 ? 17.266 -2.214 -16.377 1.00 89.44 73 ARG A C 1
ATOM 555 O O . ARG A 1 73 ? 17.404 -1.435 -17.318 1.00 89.44 73 ARG A O 1
ATOM 562 N N . PRO A 1 74 ? 18.312 -2.862 -15.830 1.00 88.88 74 PRO A N 1
ATOM 563 C CA . PRO A 1 74 ? 18.281 -3.862 -14.755 1.00 88.88 74 PRO A CA 1
ATOM 564 C C . PRO A 1 74 ? 18.015 -3.242 -13.373 1.00 88.88 74 PRO A C 1
ATOM 566 O O . PRO A 1 74 ? 18.520 -2.161 -13.074 1.00 88.88 74 PRO A O 1
ATOM 569 N N . ILE A 1 75 ? 17.268 -3.958 -12.519 1.00 90.12 75 ILE A N 1
ATOM 570 C CA . ILE A 1 75 ? 16.931 -3.507 -11.158 1.00 90.12 75 ILE A CA 1
ATOM 571 C C . ILE A 1 75 ? 18.223 -3.292 -10.365 1.00 90.12 75 ILE A C 1
ATOM 573 O O . ILE A 1 75 ? 18.938 -4.244 -10.049 1.00 90.12 75 ILE A O 1
ATOM 577 N N . ARG A 1 76 ? 18.511 -2.031 -10.035 1.00 89.19 76 ARG A N 1
ATOM 578 C CA . ARG A 1 76 ? 19.665 -1.650 -9.213 1.00 89.19 76 ARG A CA 1
ATOM 579 C C . ARG A 1 76 ? 19.303 -1.724 -7.739 1.00 89.19 76 ARG A C 1
ATOM 581 O O . ARG A 1 76 ? 18.280 -1.169 -7.329 1.00 89.19 76 ARG A O 1
ATOM 588 N N . ALA A 1 77 ? 20.153 -2.380 -6.953 1.00 89.50 77 ALA A N 1
ATOM 589 C CA . ALA A 1 77 ? 19.907 -2.588 -5.532 1.00 89.50 77 ALA A CA 1
ATOM 590 C C . ALA A 1 77 ? 19.767 -1.262 -4.784 1.00 89.50 77 ALA A C 1
ATOM 592 O O . ALA A 1 77 ? 18.827 -1.088 -4.017 1.00 89.50 77 ALA A O 1
ATOM 593 N N . GLU A 1 78 ? 20.634 -0.302 -5.089 1.00 90.25 78 GLU A N 1
ATOM 594 C CA . GLU A 1 78 ? 20.701 0.993 -4.418 1.00 90.25 78 GLU A CA 1
ATOM 595 C C . GLU A 1 78 ? 19.418 1.797 -4.648 1.00 90.25 78 GLU A C 1
ATOM 597 O O . GLU A 1 78 ? 18.866 2.357 -3.705 1.00 90.25 78 GLU A O 1
ATOM 602 N N . LYS A 1 79 ? 18.894 1.800 -5.885 1.00 90.56 79 LYS A N 1
ATOM 603 C CA . LYS A 1 79 ? 17.646 2.507 -6.214 1.00 90.56 79 LYS A CA 1
ATOM 604 C C . LYS A 1 79 ? 16.447 1.898 -5.478 1.00 90.56 79 LYS A C 1
ATOM 606 O O . LYS A 1 79 ? 15.640 2.640 -4.927 1.00 90.56 79 LYS A O 1
ATOM 611 N N . LEU A 1 80 ? 16.335 0.566 -5.436 1.00 91.88 80 LEU A N 1
ATOM 612 C CA . LEU A 1 80 ? 15.240 -0.096 -4.715 1.00 91.88 80 LEU A CA 1
ATOM 613 C C . LEU A 1 80 ? 15.367 0.087 -3.195 1.00 91.88 80 LEU A C 1
ATOM 615 O O . LEU A 1 80 ? 14.367 0.320 -2.525 1.00 91.88 80 LEU A O 1
ATOM 619 N N . GLN A 1 81 ? 16.579 0.010 -2.640 1.00 91.06 81 GLN A N 1
ATOM 620 C CA . GLN A 1 81 ? 16.812 0.252 -1.214 1.00 91.06 81 GLN A CA 1
ATOM 621 C C . GLN A 1 81 ? 16.464 1.682 -0.812 1.00 91.06 81 GLN A C 1
ATOM 623 O O . GLN A 1 81 ? 15.804 1.868 0.208 1.00 91.06 81 GLN A O 1
ATOM 628 N N . GLN A 1 82 ? 16.875 2.665 -1.617 1.00 91.06 82 GLN A N 1
ATOM 629 C CA . GLN A 1 82 ? 16.555 4.068 -1.380 1.00 91.06 82 GLN A CA 1
ATOM 630 C C . GLN A 1 82 ? 15.043 4.296 -1.425 1.00 91.06 82 GLN A C 1
ATOM 632 O O . GLN A 1 82 ? 14.489 4.865 -0.493 1.00 91.06 82 GLN A O 1
ATOM 637 N N . TRP A 1 83 ? 14.359 3.749 -2.433 1.00 93.06 83 TRP A N 1
ATOM 638 C CA . TRP A 1 83 ? 12.902 3.845 -2.514 1.00 93.06 83 TRP A CA 1
ATOM 639 C C . TRP A 1 83 ? 12.208 3.215 -1.297 1.00 93.06 83 TRP A C 1
ATOM 641 O O . TRP A 1 83 ? 11.358 3.841 -0.676 1.00 93.06 83 TRP A O 1
ATOM 651 N N . LEU A 1 84 ? 12.617 2.010 -0.881 1.00 92.25 84 LEU A N 1
ATOM 652 C CA . LEU A 1 84 ? 12.078 1.357 0.322 1.00 92.25 84 LEU A CA 1
ATOM 653 C C . LEU A 1 84 ? 12.344 2.160 1.604 1.00 92.25 84 LEU A C 1
ATOM 655 O O . LEU A 1 84 ? 11.564 2.076 2.554 1.00 92.25 84 LEU A O 1
ATOM 659 N N . LEU A 1 85 ? 13.456 2.892 1.667 1.00 90.88 85 LEU A N 1
ATOM 660 C CA . LEU A 1 85 ? 13.771 3.759 2.795 1.00 90.88 85 LEU A CA 1
ATOM 661 C C . LEU A 1 85 ? 12.835 4.970 2.817 1.00 90.88 85 LEU A C 1
ATOM 663 O O . LEU A 1 85 ? 12.193 5.209 3.840 1.00 90.88 85 LEU A O 1
ATOM 667 N N . ASP A 1 86 ? 12.734 5.680 1.695 1.00 90.75 86 ASP A N 1
ATOM 668 C CA . ASP A 1 86 ? 11.943 6.905 1.559 1.00 90.75 86 ASP A CA 1
ATOM 669 C C . ASP A 1 86 ? 10.450 6.611 1.762 1.00 90.75 86 ASP A C 1
ATOM 671 O O . ASP A 1 86 ? 9.814 7.173 2.653 1.00 90.75 86 ASP A O 1
ATOM 675 N N . THR A 1 87 ? 9.912 5.616 1.051 1.00 91.19 87 THR A N 1
ATOM 6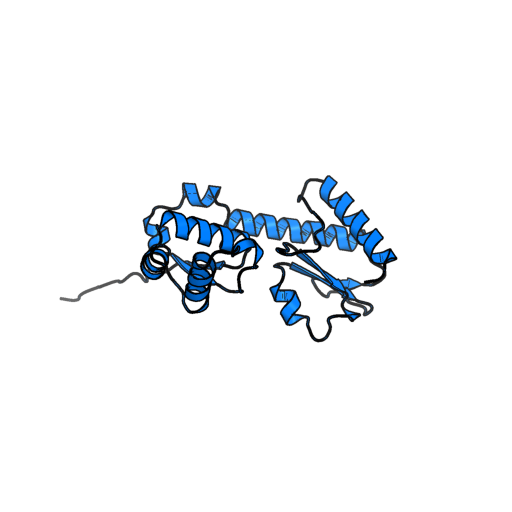76 C CA . THR A 1 87 ? 8.519 5.176 1.207 1.00 91.19 87 THR A CA 1
ATOM 677 C C . THR A 1 87 ? 8.242 4.644 2.613 1.00 91.19 87 THR A C 1
ATOM 679 O O . THR A 1 87 ? 7.175 4.885 3.174 1.00 91.19 87 THR A O 1
ATOM 682 N N . GLY A 1 88 ? 9.195 3.939 3.230 1.00 89.94 88 GLY A N 1
ATOM 683 C CA . GLY A 1 88 ? 9.050 3.465 4.608 1.00 89.94 88 GLY A CA 1
ATOM 684 C C . GLY A 1 88 ? 8.927 4.619 5.608 1.00 89.94 88 GLY A C 1
ATOM 685 O O . GLY A 1 88 ? 8.104 4.551 6.525 1.00 89.94 88 GLY A O 1
ATOM 686 N N . GLN A 1 89 ? 9.706 5.691 5.420 1.00 87.69 89 GLN A N 1
ATOM 687 C CA . GLN A 1 89 ? 9.595 6.916 6.218 1.00 87.69 89 GLN A CA 1
ATOM 688 C C . GLN A 1 89 ? 8.242 7.590 6.002 1.00 87.69 89 GLN A C 1
ATOM 690 O O . GLN A 1 89 ? 7.549 7.843 6.984 1.00 87.69 89 GLN A O 1
ATOM 695 N N . GLU A 1 90 ? 7.819 7.796 4.755 1.00 86.69 90 GLU A N 1
ATOM 696 C CA . GLU A 1 90 ? 6.522 8.408 4.436 1.00 86.69 90 GLU A CA 1
ATOM 697 C C . GLU A 1 90 ? 5.354 7.631 5.057 1.00 86.69 90 GLU A C 1
ATOM 699 O O . GLU A 1 90 ? 4.470 8.216 5.683 1.00 86.69 90 GLU A O 1
ATOM 704 N N . LEU A 1 91 ? 5.376 6.297 4.974 1.00 85.56 91 LEU A N 1
ATOM 705 C CA . LEU A 1 91 ? 4.365 5.440 5.595 1.00 85.56 91 LEU A CA 1
ATOM 706 C C . LEU A 1 91 ? 4.394 5.526 7.125 1.00 85.56 91 LEU A C 1
ATOM 708 O O . LEU A 1 91 ? 3.337 5.525 7.763 1.00 85.56 91 LEU A O 1
ATOM 712 N N . LEU A 1 92 ? 5.578 5.607 7.741 1.00 83.25 92 LEU A N 1
ATOM 713 C CA . LEU A 1 92 ? 5.698 5.819 9.185 1.00 83.25 92 LEU A CA 1
ATOM 714 C C . LEU A 1 92 ? 5.181 7.188 9.596 1.00 83.25 92 LEU A C 1
ATOM 716 O O . LEU A 1 92 ? 4.491 7.281 10.607 1.00 83.25 92 LEU A O 1
ATOM 720 N N . GLU A 1 93 ? 5.500 8.237 8.847 1.00 78.56 93 GLU A N 1
ATOM 721 C CA . GLU A 1 93 ? 5.023 9.586 9.119 1.00 78.56 93 GLU A CA 1
ATOM 722 C C . GLU A 1 93 ? 3.510 9.660 8.961 1.00 78.56 93 GLU A C 1
ATOM 724 O O . GLU A 1 93 ? 2.830 10.042 9.914 1.00 78.56 93 GLU A O 1
ATOM 729 N N . ALA A 1 94 ? 2.959 9.175 7.847 1.00 70.62 94 ALA A N 1
ATOM 730 C CA . ALA A 1 94 ? 1.519 9.055 7.649 1.00 70.62 94 ALA A CA 1
ATOM 731 C C . ALA A 1 94 ? 0.860 8.301 8.815 1.00 70.62 94 ALA A C 1
ATOM 733 O O . ALA A 1 94 ? -0.146 8.767 9.357 1.00 70.62 94 ALA A O 1
ATOM 734 N N . ARG A 1 95 ? 1.473 7.200 9.285 1.00 69.75 95 ARG A N 1
ATOM 735 C CA . ARG A 1 95 ? 1.040 6.457 10.482 1.00 69.75 95 ARG A CA 1
ATOM 736 C C . ARG A 1 95 ? 1.193 7.238 11.784 1.00 69.75 95 ARG A C 1
ATOM 738 O O . ARG A 1 95 ? 0.368 7.044 12.665 1.00 69.75 95 ARG A O 1
ATOM 745 N N . ARG A 1 96 ? 2.197 8.104 11.955 1.00 62.03 96 ARG A N 1
ATOM 746 C CA . ARG A 1 96 ? 2.350 8.959 13.152 1.00 62.03 96 ARG A CA 1
ATOM 747 C C . ARG A 1 96 ? 1.224 9.983 13.234 1.00 62.03 96 ARG A C 1
ATOM 749 O O . ARG A 1 96 ? 0.590 10.080 14.283 1.00 62.03 96 ARG A O 1
ATOM 756 N N . TRP A 1 97 ? 0.927 10.666 12.129 1.00 50.31 97 TRP A N 1
ATOM 757 C CA . TRP A 1 97 ? -0.196 11.607 12.035 1.00 50.31 97 TRP A CA 1
ATOM 758 C C . TRP A 1 97 ? -1.561 10.909 12.169 1.00 50.31 97 TRP A C 1
ATOM 760 O O . TRP A 1 97 ? -2.543 11.528 12.570 1.00 50.31 97 TRP A O 1
ATOM 770 N N . THR A 1 98 ? -1.617 9.598 11.917 1.00 49.97 98 THR A N 1
ATOM 771 C CA . THR A 1 98 ? -2.813 8.756 12.093 1.00 49.97 98 THR A CA 1
ATOM 772 C C . THR A 1 98 ? -2.732 7.781 13.283 1.00 49.97 98 THR A C 1
ATOM 774 O O . THR A 1 98 ? -3.593 6.903 13.426 1.00 49.97 98 THR A O 1
ATOM 777 N N . SER A 1 99 ? -1.750 7.933 14.183 1.00 46.22 99 SER A N 1
ATOM 778 C CA . SER A 1 99 ? -1.455 6.940 15.225 1.00 46.22 99 SER A CA 1
ATOM 779 C C . SER A 1 99 ? -2.513 6.945 16.333 1.00 46.22 99 SER A C 1
ATOM 781 O O . SER A 1 99 ? -2.861 8.013 16.844 1.00 46.22 99 SER A O 1
ATOM 783 N N . PRO A 1 100 ? -2.991 5.771 16.791 1.00 44.47 100 PRO A N 1
ATOM 784 C CA . PRO A 1 100 ? -3.909 5.662 17.922 1.00 44.47 100 PRO A CA 1
ATOM 785 C C . PRO A 1 100 ? -3.384 6.313 19.208 1.00 44.47 100 PRO A C 1
ATOM 787 O O . PRO A 1 100 ? -4.182 6.836 19.967 1.00 44.47 100 PRO A O 1
ATOM 790 N N . ALA A 1 101 ? -2.071 6.322 19.466 1.00 41.78 101 ALA A N 1
ATOM 791 C CA . ALA A 1 101 ? -1.520 6.840 20.724 1.00 41.78 101 ALA A CA 1
ATOM 792 C C . ALA A 1 101 ? -1.540 8.379 20.809 1.00 41.78 101 ALA A C 1
ATOM 794 O O . ALA A 1 101 ? -1.842 8.931 21.864 1.00 41.78 101 ALA A O 1
ATOM 795 N N . ALA A 1 102 ? -1.295 9.070 19.690 1.00 42.84 102 ALA A N 1
ATOM 796 C CA . ALA A 1 102 ? -1.416 10.529 19.615 1.00 42.84 102 ALA A CA 1
ATOM 797 C C . ALA A 1 102 ? -2.886 10.984 19.685 1.00 42.84 102 ALA A C 1
ATOM 799 O O . ALA A 1 102 ? -3.193 12.058 20.189 1.00 42.84 102 ALA A O 1
ATOM 800 N N . LEU A 1 103 ? -3.803 10.129 19.227 1.00 43.41 103 LEU A N 1
ATOM 801 C CA . LEU A 1 103 ? -5.235 10.398 19.163 1.00 43.41 103 LEU A CA 1
ATOM 802 C C . LEU A 1 103 ? -5.990 9.998 20.438 1.00 43.41 103 LEU A C 1
ATOM 804 O O . LEU A 1 103 ? -6.840 10.751 20.880 1.00 43.41 103 LEU A O 1
ATOM 808 N N . VAL A 1 104 ? -5.658 8.897 21.113 1.00 47.75 104 VAL A N 1
ATOM 809 C CA . VAL A 1 104 ? -6.274 8.539 22.410 1.00 47.75 104 VAL A CA 1
ATOM 810 C C . VAL A 1 104 ? -5.929 9.568 23.493 1.00 47.75 104 VAL A C 1
ATOM 812 O O . VAL A 1 104 ? -6.735 9.802 24.387 1.00 47.75 104 VAL A O 1
ATOM 815 N N . SER A 1 105 ? -4.779 10.241 23.382 1.00 44.75 105 SER A N 1
ATOM 816 C CA . SER A 1 105 ? -4.415 11.336 24.287 1.00 44.75 105 SER A CA 1
ATOM 817 C C . SER A 1 105 ? -5.020 12.699 23.901 1.00 44.75 105 SER A C 1
ATOM 819 O O . SER A 1 105 ? -4.942 13.620 24.709 1.00 44.75 105 SER A O 1
ATOM 821 N N . ALA A 1 106 ? -5.603 12.843 22.701 1.00 42.91 106 ALA A N 1
ATOM 822 C CA . ALA A 1 106 ? -6.128 14.114 22.174 1.00 42.91 106 ALA A CA 1
ATOM 823 C C . ALA A 1 106 ? -7.617 14.078 21.750 1.00 42.91 106 ALA A C 1
ATOM 825 O O . ALA A 1 106 ? -8.186 15.115 21.417 1.00 42.91 106 ALA A O 1
ATOM 826 N N . MET A 1 107 ? -8.274 12.915 21.750 1.00 47.06 107 MET A N 1
ATOM 827 C CA . MET A 1 107 ? -9.674 12.753 21.348 1.00 47.06 107 MET A CA 1
ATOM 828 C C . MET A 1 107 ? -10.600 12.844 22.557 1.00 47.06 107 MET A C 1
ATOM 830 O O . MET A 1 107 ? -11.018 11.836 23.126 1.00 47.06 107 MET A O 1
ATOM 834 N N . SER A 1 108 ? -10.989 14.065 22.907 1.00 54.41 108 SER A N 1
ATOM 835 C CA . SER A 1 108 ? -12.269 14.285 23.578 1.00 54.41 108 SER A CA 1
ATOM 836 C C . SER A 1 108 ? -13.379 13.709 22.687 1.00 54.41 108 SER A C 1
ATOM 838 O O . SER A 1 108 ? -13.332 13.878 21.467 1.00 54.41 108 SER A O 1
ATOM 840 N N . GLN A 1 109 ? -14.382 13.049 23.272 1.00 52.69 109 GLN A N 1
ATOM 841 C CA . GLN A 1 109 ? -15.579 12.533 22.581 1.00 52.69 109 GLN A CA 1
ATOM 842 C C . GLN A 1 109 ? -16.176 13.559 21.586 1.00 52.69 109 GLN A C 1
ATOM 844 O O . GLN A 1 109 ? -16.637 13.195 20.510 1.00 52.69 109 GLN A O 1
ATOM 849 N N . GLU A 1 110 ? -16.057 14.852 21.901 1.00 51.75 110 GLU A N 1
ATOM 850 C CA . GLU A 1 110 ? -16.509 15.978 21.076 1.00 51.75 110 GLU A CA 1
ATOM 851 C C . GLU A 1 110 ? -15.824 16.082 19.701 1.00 51.75 110 GLU A C 1
ATOM 853 O O . GLU A 1 110 ? -16.440 16.518 18.728 1.00 51.75 110 GLU A O 1
ATOM 858 N N . LEU A 1 111 ? -14.568 15.643 19.569 1.00 55.72 111 LEU A N 1
ATOM 859 C CA . LEU A 1 111 ? -13.842 15.695 18.296 1.00 55.72 111 LEU A CA 1
ATOM 860 C C . LEU A 1 111 ? -14.266 14.561 17.345 1.00 55.72 111 LEU A C 1
ATOM 862 O O . LEU A 1 111 ? -14.198 14.727 16.132 1.00 55.72 111 LEU A O 1
ATOM 866 N N . LEU A 1 112 ? -14.747 13.431 17.881 1.00 59.66 112 LEU A N 1
ATOM 867 C CA . LEU A 1 112 ? -15.335 12.326 17.104 1.00 59.66 112 LEU A CA 1
ATOM 868 C C . LEU A 1 112 ? -16.722 12.655 16.552 1.00 59.66 112 LEU A C 1
ATOM 870 O O . LEU A 1 112 ? -17.096 12.131 15.501 1.00 59.66 112 LEU A O 1
ATOM 874 N N . ASP A 1 113 ? -17.465 13.501 17.263 1.00 61.03 113 ASP A N 1
ATOM 875 C CA . ASP A 1 113 ? -18.743 14.032 16.791 1.00 61.03 113 ASP A CA 1
ATOM 876 C C . ASP A 1 113 ? -18.550 15.163 15.772 1.00 61.03 113 ASP A C 1
ATOM 878 O O . ASP A 1 113 ? -19.359 15.307 14.857 1.00 61.03 113 ASP A O 1
ATOM 882 N N . SER A 1 114 ? -17.451 15.916 15.883 1.00 65.62 114 SER A N 1
ATOM 883 C CA . SER A 1 114 ? -17.119 17.015 14.966 1.00 65.62 114 SER A CA 1
ATOM 884 C C . SER A 1 114 ? -16.423 16.535 13.681 1.00 65.62 114 SER A C 1
ATOM 886 O O . SER A 1 114 ? -16.637 17.074 12.599 1.00 65.62 114 SER A O 1
ATOM 888 N N . ALA A 1 115 ? -15.573 15.509 13.751 1.00 77.56 115 ALA A N 1
ATOM 889 C CA . ALA A 1 115 ? -14.883 14.992 12.573 1.00 77.56 115 ALA A CA 1
ATOM 890 C C . ALA A 1 115 ? -15.842 14.209 11.664 1.00 77.56 115 ALA A C 1
ATOM 892 O O . ALA A 1 115 ? -16.565 13.317 12.112 1.00 77.56 115 ALA A O 1
ATOM 893 N N . ARG A 1 116 ? -15.810 14.509 10.363 1.00 83.81 116 ARG A N 1
ATOM 894 C CA . ARG A 1 116 ? -16.534 13.755 9.341 1.00 83.81 116 ARG A CA 1
ATOM 895 C C . ARG A 1 116 ? -15.589 12.830 8.592 1.00 83.81 116 ARG A C 1
ATOM 897 O O . ARG A 1 116 ? -14.487 13.216 8.222 1.00 83.81 116 ARG A O 1
ATOM 904 N N . PHE A 1 117 ? -16.033 11.607 8.352 1.00 84.94 117 PHE A N 1
ATOM 905 C CA . PHE A 1 117 ? -15.240 10.556 7.732 1.00 84.94 117 PHE A CA 1
ATOM 906 C C . PHE A 1 117 ? -15.872 10.128 6.413 1.00 84.94 117 PHE A C 1
ATOM 908 O O . PHE A 1 117 ? -17.084 9.913 6.350 1.00 84.94 117 PHE A O 1
ATOM 915 N N . SER A 1 118 ? -15.056 9.960 5.378 1.00 87.06 118 SER A N 1
ATOM 916 C CA . SER A 1 118 ? -15.457 9.347 4.108 1.00 87.06 118 SER A CA 1
ATOM 917 C C . SER A 1 118 ? -14.401 8.364 3.641 1.00 87.06 118 SER A C 1
ATOM 919 O O . SER A 1 118 ? -13.239 8.443 4.033 1.00 87.06 118 SER A O 1
ATOM 921 N N . LEU A 1 119 ? -14.806 7.417 2.805 1.00 86.25 119 LEU A N 1
ATOM 922 C CA . LEU A 1 119 ? -13.856 6.532 2.146 1.00 86.25 119 LEU A CA 1
ATOM 923 C C . LEU A 1 119 ? -13.360 7.167 0.849 1.00 86.25 119 LEU A C 1
ATOM 925 O O . LEU A 1 119 ? -14.172 7.556 0.015 1.00 86.25 119 LEU A O 1
ATOM 929 N N . CYS A 1 120 ? -12.041 7.215 0.670 1.00 82.19 120 CYS A N 1
ATOM 930 C CA . CYS A 1 120 ? -11.426 7.606 -0.606 1.00 82.19 120 CYS A CA 1
ATOM 931 C C . CYS A 1 120 ? -11.376 6.426 -1.570 1.00 82.19 120 CYS A C 1
ATOM 933 O O . CYS A 1 120 ? -11.515 6.583 -2.777 1.00 82.19 120 CYS A O 1
ATOM 935 N N . ARG A 1 121 ? -11.145 5.228 -1.020 1.00 79.44 121 ARG A N 1
ATOM 936 C CA . ARG A 1 121 ? -11.054 3.977 -1.776 1.00 79.44 121 ARG A CA 1
ATOM 937 C C . ARG A 1 121 ? -11.788 2.855 -1.054 1.00 79.44 121 ARG A C 1
ATOM 939 O O . ARG A 1 121 ? -11.984 2.911 0.163 1.00 79.44 121 ARG A O 1
ATOM 946 N N . TRP A 1 122 ? -12.239 1.861 -1.810 1.00 79.00 122 TRP A N 1
ATOM 947 C CA . TRP A 1 122 ? -13.000 0.765 -1.227 1.00 79.00 122 TRP A CA 1
ATOM 948 C C . TRP A 1 122 ? -12.111 -0.069 -0.286 1.00 79.00 122 TRP A C 1
ATOM 950 O O . TRP A 1 122 ? -10.954 -0.337 -0.625 1.00 79.00 122 TRP A O 1
ATOM 960 N N . PRO A 1 123 ? -12.598 -0.483 0.899 1.00 80.19 123 PRO A N 1
ATOM 961 C CA . PRO A 1 123 ? -11.770 -1.207 1.849 1.00 80.19 123 PRO A CA 1
ATOM 962 C C . PRO A 1 123 ? -11.435 -2.616 1.339 1.00 80.19 123 PRO A C 1
ATOM 964 O O . PRO A 1 123 ? -12.297 -3.289 0.769 1.00 80.19 123 PRO A O 1
ATOM 967 N N . PRO A 1 124 ? -10.211 -3.111 1.580 1.00 70.75 124 PRO A N 1
ATOM 968 C CA . PRO A 1 124 ? -9.826 -4.455 1.169 1.00 70.75 124 PRO A CA 1
ATOM 969 C C . PRO A 1 124 ? -10.658 -5.522 1.894 1.00 70.75 124 PRO A C 1
ATOM 971 O O . PRO A 1 124 ? -10.999 -5.377 3.072 1.00 70.75 124 PRO A O 1
ATOM 974 N N . ALA A 1 125 ? -10.938 -6.637 1.210 1.00 74.31 125 ALA A N 1
ATOM 975 C CA . ALA A 1 125 ? -11.773 -7.725 1.732 1.00 74.31 125 ALA A CA 1
ATOM 976 C C . ALA A 1 125 ? -11.248 -8.312 3.058 1.00 74.31 125 ALA A C 1
ATOM 978 O O . ALA A 1 125 ? -12.037 -8.696 3.921 1.00 74.31 125 ALA A O 1
ATOM 979 N N . ALA A 1 126 ? -9.926 -8.303 3.264 1.00 68.69 126 ALA A N 1
ATOM 980 C CA . ALA A 1 126 ? -9.287 -8.705 4.519 1.00 68.69 126 ALA A CA 1
ATOM 981 C C . ALA A 1 126 ? -9.743 -7.863 5.728 1.00 68.69 126 ALA A C 1
ATOM 983 O O . ALA A 1 126 ? -9.807 -8.366 6.847 1.00 68.69 126 ALA A O 1
ATOM 984 N N . LEU A 1 127 ? -10.079 -6.591 5.501 1.00 68.75 127 LEU A N 1
ATOM 985 C CA . LEU A 1 127 ? -10.517 -5.646 6.528 1.00 68.75 127 LEU A CA 1
ATOM 986 C C . LEU A 1 127 ? -12.037 -5.677 6.722 1.00 68.75 127 LEU A C 1
ATOM 988 O O . LEU A 1 127 ? -12.530 -5.475 7.831 1.00 68.75 127 LEU A O 1
ATOM 992 N N . MET A 1 128 ? -12.779 -5.980 5.655 1.00 77.12 128 MET A N 1
ATOM 993 C CA . MET A 1 128 ? -14.230 -6.159 5.721 1.00 77.12 128 MET A CA 1
ATOM 994 C C . MET A 1 128 ? -14.607 -7.472 6.425 1.00 77.12 128 MET A C 1
ATOM 996 O O . MET A 1 128 ? -15.568 -7.513 7.201 1.00 77.12 128 MET A O 1
ATOM 1000 N N . GLY A 1 129 ? -13.805 -8.525 6.235 1.00 67.44 129 GLY A N 1
ATOM 1001 C CA . GLY A 1 129 ? -14.119 -9.873 6.706 1.00 67.44 129 GLY A CA 1
ATOM 1002 C C . GLY A 1 129 ? -15.406 -10.415 6.069 1.00 67.44 129 GLY A C 1
ATOM 1003 O O . GLY A 1 129 ? -15.961 -9.823 5.151 1.00 67.44 129 GLY A O 1
ATOM 1004 N N . ARG A 1 130 ? -15.927 -11.543 6.570 1.00 65.94 130 ARG A N 1
ATOM 1005 C CA . ARG A 1 130 ? -17.266 -12.053 6.193 1.00 65.94 130 ARG A CA 1
ATOM 1006 C C . ARG A 1 130 ? -18.357 -11.462 7.090 1.00 65.94 130 ARG A C 1
ATOM 1008 O O . ARG A 1 130 ? -19.097 -12.198 7.736 1.00 65.94 130 ARG A O 1
ATOM 1015 N N . SER A 1 131 ? -18.387 -10.140 7.221 1.00 73.06 131 SER A N 1
ATOM 1016 C CA . SER A 1 131 ? -19.294 -9.443 8.134 1.00 73.06 131 SER A CA 1
ATOM 1017 C C . SER A 1 131 ? -20.136 -8.437 7.364 1.00 73.06 131 SER A C 1
ATOM 1019 O O . SER A 1 131 ? -19.646 -7.384 6.964 1.00 73.06 131 SER A O 1
ATOM 1021 N N . GLU A 1 132 ? -21.432 -8.723 7.247 1.00 76.56 132 GLU A N 1
ATOM 1022 C CA . GLU A 1 132 ? -22.419 -7.857 6.582 1.00 76.56 132 GLU A CA 1
ATOM 1023 C C . GLU A 1 132 ? -22.470 -6.445 7.202 1.00 76.56 132 GLU A C 1
ATOM 1025 O O . GLU A 1 132 ? -22.813 -5.457 6.550 1.00 76.56 132 GLU A O 1
ATOM 1030 N N . TYR A 1 133 ? -22.084 -6.324 8.476 1.00 81.50 133 TYR A N 1
ATOM 1031 C CA . TYR A 1 133 ? -21.987 -5.042 9.172 1.00 81.50 133 TYR A CA 1
ATOM 1032 C C . TYR A 1 133 ? -20.843 -4.173 8.642 1.00 81.50 133 TYR A C 1
ATOM 1034 O O . TYR A 1 133 ? -20.998 -2.954 8.558 1.00 81.50 133 TYR A O 1
ATOM 1042 N N . SER A 1 134 ? -19.710 -4.785 8.291 1.00 80.69 134 SER A N 1
ATOM 1043 C CA . SER A 1 134 ? -18.539 -4.087 7.750 1.00 80.69 134 SER A CA 1
ATOM 1044 C C . SER A 1 134 ? -18.846 -3.540 6.360 1.00 80.69 134 SER A C 1
ATOM 1046 O O . SER A 1 134 ? -18.600 -2.362 6.106 1.00 80.69 134 SER A O 1
ATOM 1048 N N . ASP A 1 135 ? -19.487 -4.354 5.515 1.00 83.56 135 ASP A N 1
ATOM 1049 C CA . ASP A 1 135 ? -19.933 -3.953 4.178 1.00 83.56 135 ASP A CA 1
ATOM 1050 C C . ASP A 1 135 ? -20.901 -2.773 4.255 1.00 83.56 135 ASP A C 1
ATOM 1052 O O . ASP A 1 135 ? -20.775 -1.798 3.515 1.00 83.56 135 ASP A O 1
ATOM 1056 N N . ARG A 1 136 ? -21.847 -2.817 5.202 1.00 84.88 136 ARG A N 1
ATOM 1057 C CA . ARG A 1 136 ? -22.823 -1.743 5.410 1.00 84.88 136 ARG A CA 1
ATOM 1058 C C . ARG A 1 136 ? -22.169 -0.448 5.889 1.00 84.88 136 ARG A C 1
ATOM 1060 O O . ARG A 1 136 ? -22.528 0.624 5.400 1.00 84.88 136 ARG A O 1
ATOM 1067 N N . MET A 1 137 ? -21.227 -0.530 6.831 1.00 86.31 137 MET A N 1
ATOM 1068 C CA . MET A 1 137 ? -20.474 0.635 7.306 1.00 86.31 137 MET A CA 1
ATOM 1069 C C . MET A 1 137 ? -19.618 1.238 6.185 1.00 86.31 137 MET A C 1
ATOM 1071 O O . MET A 1 137 ? -19.644 2.453 5.994 1.00 86.31 137 MET A O 1
ATOM 1075 N N . ALA A 1 138 ? -18.936 0.403 5.396 1.00 86.56 138 ALA A N 1
ATOM 1076 C CA . ALA A 1 138 ? -18.162 0.841 4.238 1.00 86.56 138 ALA A CA 1
ATOM 1077 C C . ALA A 1 138 ? -19.048 1.522 3.182 1.00 86.56 138 ALA A C 1
ATOM 1079 O O . ALA A 1 138 ? -18.758 2.632 2.750 1.00 86.56 138 ALA A O 1
ATOM 1080 N N . ASN A 1 139 ? -20.196 0.932 2.836 1.00 87.50 139 ASN A N 1
ATOM 1081 C CA . ASN A 1 139 ? -21.121 1.516 1.859 1.00 87.50 139 ASN A CA 1
ATOM 1082 C C . ASN A 1 139 ? -21.658 2.891 2.299 1.00 87.50 139 ASN A C 1
ATOM 1084 O O . ASN A 1 139 ? -21.841 3.795 1.484 1.00 87.50 139 ASN A O 1
ATOM 1088 N N . LEU A 1 140 ? -21.910 3.067 3.601 1.00 88.38 140 LEU A N 1
ATOM 1089 C CA . LEU A 1 140 ? -22.369 4.343 4.150 1.00 88.38 140 LEU A CA 1
ATOM 1090 C C . LEU A 1 140 ? -21.303 5.440 4.036 1.00 88.38 140 LEU A C 1
ATOM 1092 O O . LEU A 1 140 ? -21.655 6.551 3.642 1.00 88.38 140 LEU A O 1
ATOM 1096 N N . LEU A 1 141 ? -20.041 5.118 4.336 1.00 88.75 141 LEU A N 1
ATOM 1097 C CA . LEU A 1 141 ? -18.902 6.044 4.258 1.00 88.75 141 LEU A CA 1
ATOM 1098 C C . LEU A 1 141 ? -18.440 6.315 2.818 1.00 88.75 141 LEU A C 1
ATOM 1100 O O . LEU A 1 141 ? -17.876 7.370 2.545 1.00 88.75 141 LEU A O 1
ATOM 1104 N N . TRP A 1 142 ? -18.687 5.380 1.896 1.00 87.06 142 TRP A N 1
ATOM 1105 C CA . TRP A 1 142 ? -18.432 5.558 0.462 1.00 87.06 142 TRP A CA 1
ATOM 1106 C C . TRP A 1 142 ? -19.371 6.593 -0.162 1.00 87.06 142 TRP A C 1
ATOM 1108 O O . TRP A 1 142 ? -18.985 7.380 -1.016 1.00 87.06 142 TRP A O 1
ATOM 1118 N N . ARG A 1 143 ? -20.636 6.599 0.271 1.00 85.50 143 ARG A N 1
ATOM 1119 C CA . ARG A 1 143 ? -21.677 7.458 -0.314 1.00 85.50 143 ARG A CA 1
ATOM 1120 C C . ARG A 1 143 ? -21.714 8.865 0.267 1.00 85.50 143 ARG A C 1
ATOM 1122 O O . ARG A 1 143 ? -22.314 9.744 -0.347 1.00 85.50 143 ARG A O 1
ATOM 1129 N N . ARG A 1 144 ? -21.197 9.063 1.480 1.00 82.44 144 ARG A N 1
ATOM 1130 C CA . ARG A 1 144 ? -21.271 10.343 2.192 1.00 82.44 144 ARG A CA 1
ATOM 1131 C C . ARG A 1 144 ? -20.284 10.415 3.344 1.00 82.44 144 ARG A C 1
ATOM 1133 O O . ARG A 1 144 ? -19.964 9.411 3.973 1.00 82.44 144 ARG A O 1
ATOM 1140 N N . GLN A 1 145 ? -19.921 11.646 3.667 1.00 86.75 145 GLN A N 1
ATOM 1141 C CA . GLN A 1 145 ? -19.181 11.986 4.869 1.00 86.75 145 GLN A CA 1
ATOM 1142 C C . GLN A 1 145 ? -20.091 11.858 6.103 1.00 86.75 145 GLN A C 1
ATOM 1144 O O . GLN A 1 145 ? -21.178 12.440 6.128 1.00 86.75 145 GLN A O 1
ATOM 1149 N N . LEU A 1 146 ? -19.669 11.086 7.106 1.00 86.19 146 LEU A N 1
ATOM 1150 C CA . LEU A 1 146 ? -20.428 10.827 8.340 1.00 86.19 146 LEU A CA 1
ATOM 1151 C C . LEU A 1 146 ? -19.526 10.945 9.568 1.00 86.19 146 LEU A C 1
ATOM 1153 O O . LEU A 1 146 ? -18.364 10.547 9.508 1.00 86.19 146 LEU A O 1
ATOM 1157 N N . SER A 1 147 ? -20.059 11.438 10.684 1.00 84.75 147 SER A N 1
ATOM 1158 C CA . SER A 1 147 ? -19.385 11.348 11.985 1.00 84.75 147 SER A CA 1
ATOM 1159 C C . SER A 1 147 ? -19.450 9.925 12.559 1.00 84.75 147 SER A C 1
ATOM 1161 O O . SER A 1 147 ? -20.184 9.055 12.072 1.00 84.75 147 SER A O 1
ATOM 1163 N N . ALA A 1 148 ? -18.685 9.665 13.623 1.00 82.25 148 ALA A N 1
ATOM 1164 C CA . ALA A 1 148 ? -18.696 8.359 14.283 1.00 82.25 148 ALA A CA 1
ATOM 1165 C C . ALA A 1 148 ? -20.061 8.023 14.920 1.00 82.25 148 ALA A C 1
ATOM 1167 O O . ALA A 1 148 ? -20.477 6.862 14.890 1.00 82.25 148 ALA A O 1
ATOM 1168 N N . SER A 1 149 ? -20.763 9.026 15.455 1.00 79.12 149 SER A N 1
ATOM 1169 C CA . SER A 1 149 ? -22.122 8.902 15.997 1.00 79.12 149 SER A CA 1
ATOM 1170 C C . SER A 1 149 ? -23.157 8.677 14.897 1.00 79.12 149 SER A C 1
ATOM 1172 O O . SER A 1 149 ? -23.898 7.697 14.951 1.00 79.12 149 SER A O 1
ATOM 1174 N N . GLU A 1 150 ? -23.132 9.484 13.830 1.00 85.00 150 GLU A N 1
ATOM 1175 C CA . GLU A 1 150 ? -24.040 9.324 12.686 1.00 85.00 150 GLU A CA 1
ATOM 1176 C C . GLU A 1 150 ? -23.878 7.948 12.016 1.00 85.00 150 GLU A C 1
ATOM 1178 O O . GLU A 1 150 ? -24.852 7.351 11.542 1.00 85.00 150 GLU A O 1
ATOM 1183 N N . LEU A 1 151 ? -22.645 7.432 11.960 1.00 86.69 151 LEU A N 1
ATOM 1184 C CA . LEU A 1 151 ? -22.369 6.089 11.463 1.00 86.69 151 LEU A CA 1
ATOM 1185 C C . LEU A 1 151 ? -22.987 5.024 12.379 1.00 86.69 151 LEU A C 1
ATOM 1187 O O . LEU A 1 151 ? -23.642 4.111 11.871 1.00 86.69 151 LEU A O 1
ATOM 1191 N N . ALA A 1 152 ? -22.818 5.153 13.699 1.00 84.69 152 ALA A N 1
ATOM 1192 C CA . ALA A 1 152 ? -23.359 4.233 14.701 1.00 84.69 152 ALA A CA 1
ATOM 1193 C C . ALA A 1 152 ? -24.890 4.145 14.645 1.00 84.69 152 ALA A C 1
ATOM 1195 O O . ALA A 1 152 ? -25.431 3.041 14.537 1.00 84.69 152 ALA A O 1
ATOM 1196 N N . ASP A 1 153 ? -25.572 5.291 14.584 1.00 85.56 153 ASP A N 1
ATOM 1197 C CA . ASP A 1 153 ? -27.032 5.361 14.464 1.00 85.56 153 ASP A CA 1
ATOM 1198 C C . ASP A 1 153 ? -27.541 4.682 13.186 1.00 85.56 153 ASP A C 1
ATOM 1200 O O . ASP A 1 153 ? -28.516 3.930 13.200 1.00 85.56 153 ASP A O 1
ATOM 1204 N N . ARG A 1 154 ? -26.860 4.896 12.053 1.00 86.75 154 ARG A N 1
ATOM 1205 C CA . ARG A 1 154 ? -27.303 4.366 10.750 1.00 86.75 154 ARG A CA 1
ATOM 1206 C C . ARG A 1 154 ? -27.002 2.886 10.551 1.00 86.75 154 ARG A C 1
ATOM 1208 O O . ARG A 1 154 ? -27.735 2.211 9.822 1.00 86.75 154 ARG A O 1
ATOM 1215 N N . CYS A 1 155 ? -25.916 2.384 11.133 1.00 83.50 155 CYS A N 1
ATOM 1216 C CA . CYS A 1 155 ? -25.567 0.965 11.059 1.00 83.50 155 CYS A CA 1
ATOM 1217 C C . CYS A 1 155 ? -26.175 0.138 12.207 1.00 83.50 155 CYS A C 1
ATOM 1219 O O . CYS A 1 155 ? -26.165 -1.093 12.127 1.00 83.50 155 CYS A O 1
ATOM 1221 N N . GLY A 1 156 ? -26.730 0.795 13.234 1.00 82.00 156 GLY A N 1
ATOM 1222 C CA . GLY A 1 156 ? -27.329 0.153 14.404 1.00 82.00 156 GLY A CA 1
ATOM 1223 C C . GLY A 1 156 ? -26.299 -0.559 15.285 1.00 82.00 156 GLY A C 1
ATOM 1224 O O . GLY A 1 156 ? -26.598 -1.608 15.851 1.00 82.00 156 GLY A O 1
ATOM 1225 N N . GLN A 1 157 ? -25.066 -0.051 15.341 1.00 83.75 157 GLN A N 1
ATOM 1226 C CA . GLN A 1 157 ? -23.971 -0.623 16.132 1.00 83.75 157 GLN A CA 1
ATOM 1227 C C . GLN A 1 157 ? -23.535 0.343 17.230 1.00 83.75 157 GLN A C 1
ATOM 1229 O O . GLN A 1 157 ? -23.820 1.534 17.178 1.00 83.75 157 GLN A O 1
ATOM 1234 N N . SER A 1 158 ? -22.809 -0.161 18.231 1.00 77.94 158 SER A N 1
ATOM 1235 C CA . SER A 1 158 ? -22.248 0.713 19.259 1.00 77.94 158 SER A CA 1
ATOM 1236 C C . SER A 1 158 ? -21.178 1.635 18.675 1.00 77.94 158 SER A C 1
ATOM 1238 O O . SER A 1 158 ? -20.354 1.214 17.858 1.00 77.94 158 SER A O 1
ATOM 1240 N N . VAL A 1 159 ? -21.130 2.875 19.169 1.00 75.19 159 VAL A N 1
ATOM 1241 C CA . VAL A 1 159 ? -20.117 3.870 18.780 1.00 75.19 159 VAL A CA 1
ATOM 1242 C C . VAL A 1 159 ? -18.705 3.294 18.915 1.00 75.19 159 VAL A C 1
ATOM 1244 O O . VAL A 1 159 ? -17.894 3.424 18.005 1.00 75.19 159 VAL A O 1
ATOM 1247 N N . SER A 1 160 ? -18.418 2.539 19.980 1.00 73.44 160 SER A N 1
ATOM 1248 C CA . SER A 1 160 ? -17.113 1.895 20.184 1.00 73.44 160 SER A CA 1
ATOM 1249 C C . SER A 1 160 ? -16.737 0.894 19.081 1.00 73.44 160 SER A C 1
ATOM 1251 O O . SER A 1 160 ? -15.555 0.714 18.788 1.00 73.44 160 SER A O 1
ATOM 1253 N N . ARG A 1 161 ? -17.715 0.212 18.465 1.00 77.69 161 ARG A N 1
ATOM 1254 C CA . ARG A 1 161 ? -17.480 -0.703 17.335 1.00 77.69 161 ARG A CA 1
ATOM 1255 C C . ARG A 1 161 ? -17.232 0.080 16.045 1.00 77.69 161 ARG A C 1
ATOM 1257 O O . ARG A 1 161 ? -16.299 -0.263 15.323 1.00 77.69 161 ARG A O 1
ATOM 1264 N N . CYS A 1 162 ? -17.994 1.144 15.800 1.00 79.81 162 CYS A N 1
ATOM 1265 C CA . CYS A 1 162 ? -17.790 2.042 14.660 1.00 79.81 162 CYS A CA 1
ATOM 1266 C C . CYS A 1 162 ? -16.432 2.746 14.724 1.00 79.81 162 CYS A C 1
ATOM 1268 O O . CYS A 1 162 ? -15.718 2.771 13.729 1.00 79.81 162 CYS A O 1
ATOM 1270 N N . VAL A 1 163 ? -16.021 3.224 15.902 1.00 80.19 163 VAL A N 1
ATOM 1271 C CA . VAL A 1 163 ? -14.699 3.833 16.115 1.00 80.19 163 VAL A CA 1
ATOM 1272 C C . VAL A 1 163 ? -13.581 2.832 15.824 1.00 80.19 163 VAL A C 1
ATOM 1274 O O . VAL A 1 163 ? -12.639 3.177 15.118 1.00 80.19 163 VAL A O 1
ATOM 1277 N N . ARG A 1 164 ? -13.694 1.576 16.281 1.00 77.50 164 ARG A N 1
ATOM 1278 C CA . ARG A 1 164 ? -12.712 0.528 15.938 1.00 77.50 164 ARG A CA 1
ATOM 1279 C C . ARG A 1 164 ? -12.656 0.238 14.438 1.00 77.50 164 ARG A C 1
ATOM 1281 O O . ARG A 1 164 ? -11.574 0.006 13.907 1.00 77.50 164 ARG A O 1
ATOM 1288 N N . PHE A 1 165 ? -13.797 0.262 13.753 1.00 82.00 165 PHE A N 1
ATOM 1289 C CA . PHE A 1 165 ? -13.849 0.072 12.304 1.00 82.00 165 PHE A CA 1
ATOM 1290 C C . PHE A 1 165 ? -13.215 1.249 11.551 1.00 82.00 165 PHE A C 1
ATOM 1292 O O . PHE A 1 165 ? -12.344 1.038 10.715 1.00 82.00 165 PHE A O 1
ATOM 1299 N N . LEU A 1 166 ? -13.560 2.489 11.911 1.00 83.62 166 LEU A N 1
ATOM 1300 C CA . LEU A 1 166 ? -12.933 3.701 11.373 1.00 83.62 166 LEU A CA 1
ATOM 1301 C C . LEU A 1 166 ? -11.416 3.707 11.616 1.00 83.62 166 LEU A C 1
ATOM 1303 O O . LEU A 1 166 ? -10.647 4.048 10.723 1.00 83.62 166 LEU A O 1
ATOM 1307 N N . GLN A 1 167 ? -10.960 3.259 12.788 1.00 75.75 167 GLN A N 1
ATOM 1308 C CA . GLN A 1 167 ? -9.532 3.088 13.073 1.00 75.75 167 GLN A CA 1
ATOM 1309 C C . GLN A 1 167 ? -8.873 2.063 12.143 1.00 75.75 167 GLN A C 1
ATOM 1311 O O . GLN A 1 167 ? -7.790 2.329 11.629 1.00 75.75 167 GLN A O 1
ATOM 1316 N N . ALA A 1 168 ? -9.515 0.919 11.887 1.00 75.94 168 ALA A N 1
ATOM 1317 C CA . ALA A 1 168 ? -9.001 -0.075 10.946 1.00 75.94 168 ALA A CA 1
ATOM 1318 C C . ALA A 1 168 ? -8.905 0.497 9.521 1.00 75.94 168 ALA A C 1
ATOM 1320 O O . ALA A 1 168 ? -7.861 0.377 8.883 1.00 75.94 168 ALA A O 1
ATOM 1321 N N . LEU A 1 169 ? -9.949 1.191 9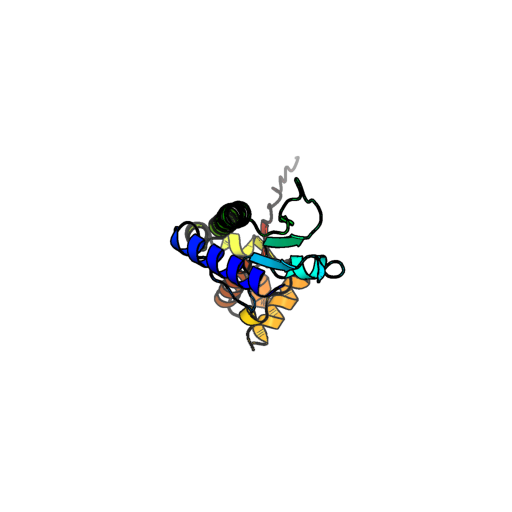.057 1.00 81.06 169 LEU A N 1
ATOM 1322 C CA . LEU A 1 169 ? -9.968 1.856 7.751 1.00 81.06 169 LEU A CA 1
ATOM 1323 C C . LEU A 1 169 ? -8.861 2.911 7.624 1.00 81.06 169 LEU A C 1
ATOM 1325 O O . LEU A 1 169 ? -8.176 2.980 6.604 1.00 81.06 169 LEU A O 1
ATOM 1329 N N . ARG A 1 170 ? -8.631 3.692 8.682 1.00 75.81 170 ARG A N 1
ATOM 1330 C CA . ARG A 1 170 ? -7.540 4.668 8.723 1.00 75.81 170 ARG A CA 1
ATOM 1331 C C . ARG A 1 170 ? -6.168 4.002 8.688 1.00 75.81 170 ARG A C 1
ATOM 1333 O O . ARG A 1 170 ? -5.303 4.464 7.958 1.00 75.81 170 ARG A O 1
ATOM 1340 N N . ASN A 1 171 ? -5.974 2.906 9.420 1.00 69.31 171 ASN A N 1
ATOM 1341 C CA . ASN A 1 171 ? -4.714 2.155 9.403 1.00 69.31 171 ASN A CA 1
ATOM 1342 C C . ASN A 1 171 ? -4.422 1.542 8.028 1.00 69.31 171 ASN A C 1
ATOM 1344 O O . ASN A 1 171 ? -3.264 1.427 7.647 1.00 69.31 171 ASN A O 1
ATOM 1348 N N . ALA A 1 172 ? -5.464 1.179 7.277 1.00 68.62 172 ALA A N 1
ATOM 1349 C CA . ALA A 1 172 ? -5.336 0.770 5.882 1.00 68.62 172 ALA A CA 1
ATOM 1350 C C . ALA A 1 172 ? -5.172 1.959 4.916 1.00 68.62 172 ALA A C 1
ATOM 1352 O O . ALA A 1 172 ? -5.009 1.752 3.718 1.00 68.62 172 ALA A O 1
ATOM 1353 N N . GLY A 1 173 ? -5.239 3.201 5.401 1.00 72.50 173 GLY A N 1
ATOM 1354 C CA . GLY A 1 173 ? -5.139 4.425 4.607 1.00 72.50 173 GLY A CA 1
ATOM 1355 C C . GLY A 1 173 ? -6.342 4.692 3.700 1.00 72.50 173 GLY A C 1
ATOM 1356 O O . GLY A 1 173 ? -6.248 5.542 2.824 1.00 72.50 173 GLY A O 1
ATOM 1357 N N . VAL A 1 174 ? -7.446 3.950 3.842 1.00 81.12 174 VAL A N 1
ATOM 1358 C CA . VAL A 1 174 ? -8.618 4.052 2.945 1.00 81.12 174 VAL A CA 1
ATOM 1359 C C . VAL A 1 174 ? -9.619 5.128 3.384 1.00 81.12 174 VAL A C 1
ATOM 1361 O O . VAL A 1 174 ? -10.633 5.338 2.719 1.00 81.12 174 VAL A O 1
ATOM 1364 N N . LEU A 1 175 ? -9.357 5.773 4.523 1.00 81.88 175 LEU A N 1
ATOM 1365 C CA . LEU A 1 175 ? -10.254 6.712 5.187 1.00 81.88 175 LEU A CA 1
ATOM 1366 C C . LEU A 1 175 ? -9.716 8.140 5.115 1.00 81.88 175 LEU A C 1
ATOM 1368 O O . LEU A 1 175 ? -8.602 8.408 5.561 1.00 81.88 175 LEU A O 1
ATOM 1372 N N . GLU A 1 176 ? -10.564 9.054 4.668 1.00 77.94 176 GLU A N 1
ATOM 1373 C CA . GLU A 1 176 ? -10.351 10.491 4.750 1.00 77.94 176 GLU A CA 1
ATOM 1374 C C . GLU A 1 176 ? -11.015 11.073 5.996 1.00 77.94 176 GLU A C 1
ATOM 1376 O O . GLU A 1 176 ? -12.129 10.688 6.370 1.00 77.94 176 GLU A O 1
ATOM 1381 N N . VAL A 1 177 ? -10.336 12.033 6.623 1.00 81.19 177 VAL A N 1
ATOM 1382 C CA . VAL A 1 177 ? -10.832 12.750 7.799 1.00 81.19 177 VAL A CA 1
ATOM 1383 C C . VAL A 1 177 ? -11.011 14.218 7.441 1.00 81.19 177 VAL A C 1
ATOM 1385 O O . VAL A 1 177 ? -10.047 14.944 7.218 1.00 81.19 177 VAL A O 1
ATOM 1388 N N . HIS A 1 178 ? -12.262 14.653 7.431 1.00 76.75 178 HIS A N 1
ATOM 1389 C CA . HIS A 1 178 ? -12.677 16.029 7.215 1.00 76.75 178 HIS A CA 1
ATOM 1390 C C . HIS A 1 178 ? -12.938 16.649 8.584 1.00 76.75 178 HIS A C 1
ATOM 1392 O O . HIS A 1 178 ? -13.970 16.400 9.213 1.00 76.75 178 HIS A O 1
ATOM 1398 N N . ALA A 1 179 ? -11.987 17.432 9.091 1.00 65.69 179 ALA A N 1
ATOM 1399 C CA . ALA A 1 179 ? -12.239 18.236 10.277 1.00 65.69 179 ALA A CA 1
ATOM 1400 C C . ALA A 1 179 ? -13.306 19.274 9.917 1.00 65.69 179 ALA A C 1
ATOM 1402 O O . ALA A 1 179 ? -13.075 20.120 9.051 1.00 65.69 179 ALA A O 1
ATOM 1403 N N . SER A 1 180 ? -14.478 19.226 10.558 1.00 56.72 180 SER A N 1
ATOM 1404 C CA . SER A 1 180 ? -15.407 20.340 10.441 1.00 56.72 180 SER A CA 1
ATOM 1405 C C . SER A 1 180 ? -14.769 21.531 11.150 1.00 56.72 180 SER A C 1
ATOM 1407 O O . SER A 1 180 ? -14.816 21.641 12.376 1.00 56.72 180 SER A O 1
ATOM 1409 N N . LEU A 1 181 ? -14.142 22.421 10.384 1.00 47.75 181 LEU A N 1
ATOM 1410 C CA . LEU A 1 181 ? -13.935 23.790 10.823 1.00 47.75 181 LEU A CA 1
ATOM 1411 C C . LEU A 1 181 ? -15.333 24.336 11.092 1.00 47.75 181 LEU A C 1
ATOM 1413 O O . LEU A 1 181 ? -16.066 24.671 10.162 1.00 47.75 181 LEU A O 1
ATOM 1417 N N . SER A 1 182 ? -15.736 24.334 12.362 1.00 41.19 182 SER A N 1
ATOM 1418 C CA . SER A 1 182 ? -16.908 25.073 12.799 1.00 41.19 182 SER A CA 1
ATOM 1419 C C . SER A 1 182 ? -16.626 26.523 12.431 1.00 41.19 182 SER A C 1
ATOM 1421 O O . SER A 1 182 ? -15.790 27.180 13.053 1.00 41.19 182 SER A O 1
ATOM 1423 N N . ALA A 1 183 ? -17.216 26.979 11.325 1.00 40.19 183 ALA A N 1
ATOM 1424 C CA . ALA A 1 183 ? -17.171 28.368 10.927 1.00 40.19 183 ALA A CA 1
ATOM 1425 C C . ALA A 1 183 ? -17.715 29.164 12.113 1.00 40.19 183 ALA A C 1
ATOM 1427 O O . ALA A 1 183 ? -18.876 29.006 12.491 1.00 40.19 183 ALA A O 1
ATOM 1428 N N . GLY A 1 184 ? -16.835 29.948 12.739 1.00 36.41 184 GLY A N 1
ATOM 1429 C CA . GLY A 1 184 ? -17.174 30.823 13.848 1.00 36.41 184 GLY A CA 1
ATOM 1430 C C . GLY A 1 184 ? -18.365 31.680 13.452 1.00 36.41 184 GLY A C 1
ATOM 1431 O O . GLY A 1 184 ? -18.268 32.552 12.590 1.00 36.41 184 GLY A O 1
ATOM 1432 N N . ASN A 1 185 ? -19.507 31.382 14.059 1.00 38.97 185 ASN A N 1
ATOM 1433 C CA . ASN A 1 185 ? -20.740 32.112 13.864 1.00 38.97 185 ASN A CA 1
ATOM 1434 C C . ASN A 1 185 ? -20.627 33.407 14.682 1.00 38.97 185 ASN A C 1
ATOM 1436 O O . ASN A 1 185 ? -21.074 33.476 15.824 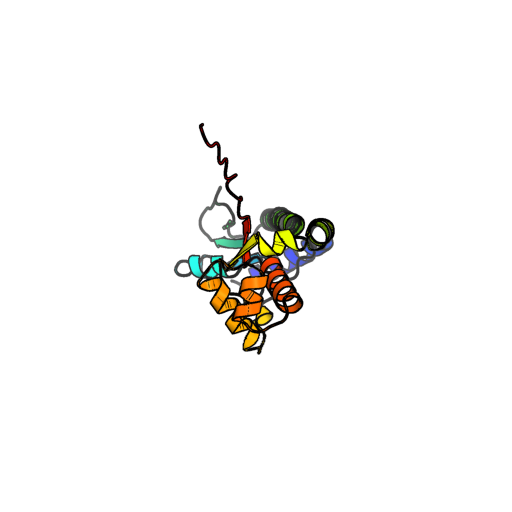1.00 38.97 185 ASN A O 1
ATOM 1440 N N . SER A 1 186 ? -19.968 34.427 14.128 1.00 40.56 186 SER A N 1
ATOM 1441 C CA . SER A 1 186 ? -19.969 35.777 14.698 1.00 40.56 186 SER A CA 1
ATOM 1442 C C . SER A 1 186 ? -21.334 36.414 14.446 1.00 40.56 186 SER A C 1
ATOM 1444 O O . SER A 1 186 ? -21.514 37.207 13.523 1.00 40.56 186 SER A O 1
ATOM 1446 N N . GLN A 1 187 ? -22.316 36.053 15.272 1.00 43.06 187 GLN A N 1
ATOM 1447 C CA . GLN A 1 187 ? -23.513 36.861 15.475 1.00 43.06 187 GLN A CA 1
ATOM 1448 C C . GLN A 1 187 ? -23.088 38.179 16.134 1.00 43.06 187 GLN A C 1
ATOM 1450 O O . GLN A 1 187 ? -22.969 38.256 17.353 1.00 43.06 187 GLN A O 1
ATOM 1455 N N . HIS A 1 188 ? -22.854 39.220 15.333 1.00 40.81 188 HIS A N 1
ATOM 1456 C CA . HIS A 1 188 ? -22.846 40.591 15.834 1.00 40.81 188 HIS A CA 1
ATOM 1457 C C . HIS A 1 188 ? -24.170 41.249 15.442 1.00 40.81 188 HIS A C 1
ATOM 1459 O O . HIS A 1 188 ? -24.399 41.631 14.297 1.00 40.81 188 HIS A O 1
ATOM 1465 N N . GLN A 1 189 ? -25.069 41.301 16.417 1.00 40.62 189 GLN A N 1
ATOM 1466 C CA . GLN A 1 189 ? -26.341 42.011 16.377 1.00 40.62 189 GLN A CA 1
ATOM 1467 C C . GLN A 1 189 ? -26.064 43.522 16.504 1.00 40.62 189 GLN A C 1
ATOM 1469 O O . GLN A 1 189 ? -25.312 43.898 17.407 1.00 40.62 189 GLN A O 1
ATOM 1474 N N . PRO A 1 190 ? -26.620 44.395 15.646 1.00 54.22 190 PRO A N 1
ATOM 1475 C CA . PRO A 1 190 ? -26.695 45.818 15.941 1.00 54.22 190 PRO A CA 1
ATOM 1476 C C . PRO A 1 190 ? -28.059 46.151 16.564 1.00 54.22 190 PRO A C 1
ATOM 1478 O O . PRO A 1 190 ? -29.104 45.812 16.003 1.00 54.22 190 PRO A O 1
ATOM 1481 N N . PHE A 1 191 ? -28.021 46.808 17.722 1.00 51.91 191 PHE A N 1
ATOM 1482 C CA . PHE A 1 191 ? -29.062 47.727 18.180 1.00 51.91 191 PHE A CA 1
ATOM 1483 C C . PHE A 1 191 ? -28.524 49.148 18.030 1.00 51.91 191 PHE A C 1
ATOM 1485 O O . PHE A 1 191 ? -27.318 49.334 18.318 1.00 51.91 191 PHE A O 1
#

Sequence (191 aa):
MPAVEIVVVQTIVRLSAQNGSFPWKLVDEPPFDALLVDGTLIEDHLAEVEQMAPAVLTVTRLHSEGMANTLERPIRAEKLQQWLLDTGQELLEARRWTSPAALVSAMSQELLDSARFSLCRWPPAALMGRSEYSDRMANLLWRRQLSASELADRCGQSVSRCVRFLQALRNAGVLEVHASLSAGNSQHQPF

Radius of gyration: 20.75 Å; chains: 1; bounding box: 50×63×45 Å

Foldseek 3Di:
DDPVQVVLLVVLQVVLCVVPLANGDDDPDDDDQEEEEECVVCVPPVVVVCLNHVYYAYEDCDPCVPPPRYAHPPGDSVVSSVVCNVSRVVLVVLCVVLPPVVCVVPDDVVQLQQKWKAFPHQDDCVLQDPDPLSVVLNVVRPVDTDGLVRSCVRSVHDSVVSVVSQSSCVNSVRMDIDRPPPPPPPPDDDD

Secondary structure (DSSP, 8-state):
--HHHHHHHHHHHHHHHHTSSS-----SSSPPSEEEEEGGG-TTTHHHHHHH-SEEEEEESS--TT-TTEEESS--HHHHHHHHHHHHHHHHHHHHHT-HHHHHTT--HHHHHHEEEEESSPPPHHHHTT-HHHHHHHHHHHHS-B-HHHHHHHHT--HHHHHHHHHHHHHTT-EEEEE------------

InterPro domains:
  IPR036390 Winged helix DNA-binding domain superfamily [SSF46785] (136-178)

Organism: NCBI:txid436515